Protein AF-A0AAV6D428-F1 (afdb_monomer)

Secondary structure (DSSP, 8-state):
--EEEE-SSEEEEE-TT--EEEEE--TTSTT-SSS---EEEEEEEESS-EEEEEE-SSEEEEEETTS-EEEEE--TTSTT-SS--S--SS-EEEESPPPPEEEEEEEETTEEEEEEE-SS-EEEEEEEES-TTS-GGGSEEEEEEEE-SGGG-EEEEEETT---TTS--EEEEEE--

Mean predicted aligned error: 4.82 Å

Nearest PDB structures (foldseek):
  6xzn-assembly1_A  TM=7.889E-01  e=5.699E-08  Arabidopsis thaliana
  8gqe-assembly1_B  TM=7.130E-01  e=1.488E-08  Arabidopsis thaliana
  6xzn-assembly2_B  TM=7.886E-01  e=1.145E-07  Arabidopsis thaliana
  6xzm-assembly2_B  TM=7.101E-01  e=2.054E-08  Arabidopsis thaliana
  4dnv-assembly3_A  TM=7.317E-01  e=2.068E-07  Arabidopsis thaliana

Structure (mmCIF, N/CA/C/O backbone):
data_AF-A0AAV6D428-F1
#
_entry.id   AF-A0AAV6D428-F1
#
loop_
_atom_site.group_PDB
_atom_site.id
_atom_site.type_symbol
_atom_site.label_atom_id
_atom_site.label_alt_id
_atom_site.label_comp_id
_atom_site.label_asym_id
_atom_site.label_entity_id
_atom_site.label_seq_id
_atom_site.pdbx_PDB_ins_code
_atom_site.Cartn_x
_atom_site.Cartn_y
_atom_site.Cartn_z
_atom_site.occupancy
_atom_site.B_iso_or_equiv
_atom_site.auth_seq_id
_atom_site.auth_comp_id
_atom_site.auth_asym_id
_atom_site.auth_atom_id
_atom_site.pdbx_PDB_model_num
ATOM 1 N N . MET A 1 1 ? 4.435 -17.078 -15.270 1.00 74.81 1 MET A N 1
ATOM 2 C CA . MET A 1 1 ? 3.978 -16.008 -16.188 1.00 74.81 1 MET A CA 1
ATOM 3 C C . MET A 1 1 ? 5.160 -15.125 -16.547 1.00 74.81 1 MET A C 1
ATOM 5 O O . MET A 1 1 ? 6.023 -14.967 -15.701 1.00 74.81 1 MET A O 1
ATOM 9 N N . VAL A 1 2 ? 5.238 -14.594 -17.765 1.00 93.31 2 VAL A N 1
ATOM 10 C CA . VAL A 1 2 ? 6.276 -13.630 -18.169 1.00 93.31 2 VAL A CA 1
ATOM 11 C C . VAL A 1 2 ? 5.571 -12.464 -18.848 1.00 93.31 2 VAL A C 1
ATOM 13 O O . VAL A 1 2 ? 4.723 -12.699 -19.704 1.00 93.31 2 VAL A O 1
ATOM 16 N 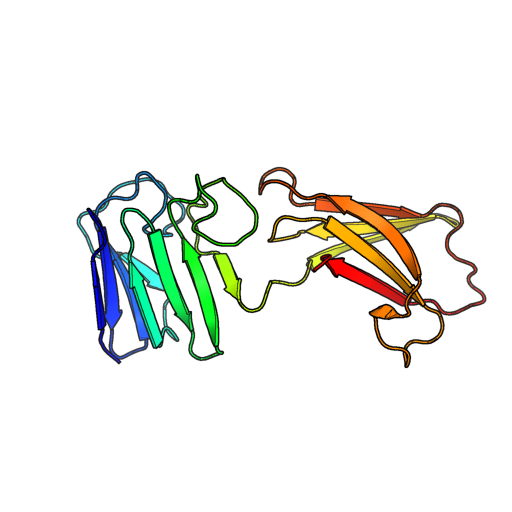N . ALA A 1 3 ? 5.881 -11.238 -18.439 1.00 97.50 3 ALA A N 1
ATOM 17 C CA . ALA A 1 3 ? 5.312 -10.019 -19.007 1.00 97.50 3 ALA A CA 1
ATOM 18 C C . ALA A 1 3 ? 6.293 -8.855 -18.842 1.00 97.50 3 ALA A C 1
ATOM 20 O O . ALA A 1 3 ? 7.152 -8.887 -17.958 1.00 97.50 3 ALA A O 1
ATOM 21 N N . ILE A 1 4 ? 6.146 -7.841 -19.690 1.00 98.19 4 ILE A N 1
ATOM 22 C CA . ILE A 1 4 ? 6.933 -6.607 -19.689 1.00 98.19 4 ILE A CA 1
ATOM 23 C C . ILE A 1 4 ? 5.953 -5.440 -19.840 1.00 98.19 4 ILE A C 1
ATOM 25 O O . ILE A 1 4 ? 4.996 -5.544 -20.606 1.00 98.19 4 ILE A O 1
ATOM 29 N N . ALA A 1 5 ? 6.206 -4.341 -19.140 1.00 98.44 5 ALA A N 1
ATOM 30 C CA . ALA A 1 5 ? 5.601 -3.044 -19.396 1.00 98.44 5 ALA A CA 1
ATOM 31 C C . ALA A 1 5 ? 6.694 -1.963 -19.395 1.00 98.44 5 ALA A C 1
ATOM 33 O O . ALA A 1 5 ? 7.722 -2.096 -18.728 1.00 98.44 5 ALA A O 1
ATOM 34 N N . ALA A 1 6 ? 6.480 -0.906 -20.171 1.00 97.75 6 ALA A N 1
ATOM 35 C CA . ALA A 1 6 ? 7.402 0.215 -20.286 1.00 97.75 6 ALA A CA 1
ATOM 36 C C . ALA A 1 6 ? 6.661 1.510 -19.960 1.00 97.75 6 ALA A C 1
ATOM 38 O O . ALA A 1 6 ? 5.587 1.757 -20.508 1.00 97.75 6 ALA A O 1
ATOM 39 N N . GLY A 1 7 ? 7.238 2.306 -19.062 1.00 97.50 7 GLY A N 1
ATOM 40 C CA . GLY A 1 7 ? 6.843 3.694 -18.863 1.00 97.50 7 GLY A CA 1
ATOM 41 C C . GLY A 1 7 ? 7.623 4.623 -19.788 1.00 97.50 7 GLY A C 1
ATOM 42 O O . GLY A 1 7 ? 8.237 4.178 -20.758 1.00 97.50 7 GLY A O 1
ATOM 43 N N . TYR A 1 8 ? 7.656 5.920 -19.479 1.00 97.94 8 TYR A N 1
ATOM 44 C CA . TYR A 1 8 ? 8.344 6.889 -20.342 1.00 97.94 8 TYR A CA 1
ATOM 45 C C . TYR A 1 8 ? 9.866 6.708 -20.355 1.00 97.94 8 TYR A C 1
ATOM 47 O O . TYR A 1 8 ? 10.497 6.771 -21.410 1.00 97.94 8 TYR A O 1
ATOM 55 N N . ARG A 1 9 ? 10.464 6.463 -19.182 1.00 98.19 9 ARG A N 1
ATOM 56 C CA . ARG A 1 9 ? 11.918 6.263 -19.014 1.00 98.19 9 ARG A CA 1
ATOM 57 C C . ARG A 1 9 ? 12.291 5.109 -18.081 1.00 98.19 9 ARG A C 1
ATOM 59 O O . ARG A 1 9 ? 13.447 4.990 -17.685 1.00 98.19 9 ARG A O 1
ATOM 66 N N . HIS A 1 10 ? 11.334 4.254 -17.734 1.00 98.62 10 HIS A N 1
ATOM 67 C CA . HIS A 1 10 ? 11.562 3.075 -16.901 1.00 98.62 10 HIS A CA 1
ATOM 68 C C . HIS A 1 10 ? 10.894 1.843 -17.515 1.00 98.62 10 HIS A C 1
ATOM 70 O O . HIS A 1 10 ? 10.025 1.941 -18.382 1.00 98.62 10 HIS A O 1
ATOM 76 N N . SER A 1 11 ? 11.329 0.664 -17.099 1.00 98.56 11 SER A N 1
ATOM 77 C CA . SER A 1 11 ? 10.775 -0.615 -17.535 1.00 98.56 11 SER A CA 1
ATOM 78 C C . SER A 1 11 ? 10.537 -1.508 -16.335 1.00 98.56 11 SER A C 1
ATOM 80 O O . SER A 1 11 ? 11.335 -1.524 -15.400 1.00 98.56 11 SER A O 1
ATOM 82 N N . ILE A 1 12 ? 9.461 -2.284 -16.398 1.00 98.62 12 ILE A N 1
ATOM 83 C CA . ILE A 1 12 ? 9.062 -3.245 -15.378 1.00 98.62 12 ILE A CA 1
ATOM 84 C C . ILE A 1 12 ? 8.758 -4.583 -16.046 1.00 98.62 12 ILE A C 1
ATOM 86 O O . ILE A 1 12 ? 8.177 -4.642 -17.129 1.00 98.62 12 ILE A O 1
ATOM 90 N N . PHE A 1 13 ? 9.178 -5.685 -15.436 1.00 98.69 13 PHE A N 1
ATOM 91 C CA . PHE A 1 13 ? 8.937 -7.016 -15.979 1.00 98.69 13 PHE A CA 1
ATOM 92 C C . PHE A 1 13 ? 8.797 -8.070 -14.888 1.00 98.69 13 PHE A C 1
ATOM 94 O O . PHE A 1 13 ? 9.339 -7.947 -13.789 1.00 98.69 13 PHE A O 1
ATOM 101 N N . ILE A 1 14 ? 8.079 -9.143 -15.217 1.00 98.44 14 ILE A N 1
ATOM 102 C CA . ILE A 1 14 ? 7.925 -10.316 -14.354 1.00 98.44 14 ILE A CA 1
ATOM 103 C C . ILE A 1 14 ? 8.586 -11.540 -14.976 1.00 98.44 14 ILE A C 1
ATOM 105 O O . ILE A 1 14 ? 8.473 -11.792 -16.178 1.00 98.44 14 ILE A O 1
ATOM 109 N N . LYS A 1 15 ? 9.268 -12.323 -14.139 1.00 98.12 15 LYS A N 1
ATOM 110 C CA . LYS A 1 15 ? 9.835 -13.629 -14.517 1.00 98.12 15 LYS A CA 1
ATOM 111 C C . LYS A 1 15 ? 8.836 -14.754 -14.237 1.00 98.12 15 LYS A C 1
ATOM 113 O O . LYS A 1 15 ? 7.877 -14.579 -13.491 1.00 98.12 15 LYS A O 1
ATOM 118 N N . SER A 1 16 ? 9.099 -15.941 -14.791 1.00 97.06 16 SER A N 1
ATOM 119 C CA . SER A 1 16 ? 8.219 -17.119 -14.701 1.00 97.06 16 SER A CA 1
ATOM 120 C C . SER A 1 16 ? 7.822 -17.511 -13.272 1.00 97.06 16 SER A C 1
ATOM 122 O O . SER A 1 16 ? 6.695 -17.968 -13.082 1.00 97.06 16 SER A O 1
ATOM 124 N N . ASN A 1 17 ? 8.702 -17.276 -12.294 1.00 96.69 17 ASN A N 1
ATOM 125 C CA . ASN A 1 17 ? 8.499 -17.495 -10.855 1.00 96.69 17 ASN A CA 1
ATOM 126 C C . ASN A 1 17 ? 7.658 -16.403 -10.150 1.00 96.69 17 ASN A C 1
ATOM 128 O O . ASN A 1 17 ? 7.493 -16.447 -8.932 1.00 96.69 17 ASN A O 1
ATOM 132 N N . GLY A 1 18 ? 7.155 -15.409 -10.886 1.00 98.00 18 GLY A N 1
ATOM 133 C CA . GLY A 1 18 ? 6.359 -14.302 -10.354 1.00 98.00 18 GLY A CA 1
ATOM 134 C C . GLY A 1 18 ? 7.173 -13.199 -9.673 1.00 98.00 18 GLY A C 1
ATOM 135 O O . GLY A 1 18 ? 6.584 -12.377 -8.977 1.00 98.00 18 GLY A O 1
ATOM 136 N N . SER A 1 19 ? 8.504 -13.176 -9.811 1.00 98.62 19 SER A N 1
ATOM 137 C CA . SER A 1 19 ? 9.320 -12.065 -9.302 1.00 98.62 19 SER A CA 1
ATOM 138 C C . SER A 1 19 ? 9.178 -10.821 -10.179 1.00 98.62 19 SER A C 1
ATOM 140 O O . SER A 1 19 ? 9.226 -10.961 -11.404 1.00 98.62 19 SER A O 1
ATOM 142 N N . LEU A 1 20 ? 9.092 -9.642 -9.558 1.00 98.75 20 LEU A N 1
ATOM 143 C CA . LEU A 1 20 ? 9.007 -8.329 -10.204 1.00 98.75 20 LEU A CA 1
ATOM 144 C C . LEU A 1 20 ? 10.374 -7.657 -10.255 1.00 98.75 20 LEU A C 1
ATOM 146 O O . LEU A 1 20 ? 11.069 -7.601 -9.238 1.00 98.75 20 LEU A O 1
ATOM 150 N N . TRP A 1 21 ? 10.720 -7.131 -11.423 1.00 98.75 21 TRP A N 1
ATOM 151 C CA . TRP A 1 21 ? 11.982 -6.455 -11.674 1.00 98.75 21 TRP A CA 1
ATOM 152 C C . TRP A 1 21 ? 11.756 -5.134 -12.392 1.00 98.75 21 TRP A C 1
ATOM 154 O O . TRP A 1 21 ? 10.863 -5.037 -13.234 1.00 98.75 21 TRP A O 1
ATOM 164 N N . VAL A 1 22 ? 12.593 -4.148 -12.091 1.00 98.69 22 VAL A N 1
ATOM 165 C CA . VAL A 1 22 ? 12.501 -2.784 -12.622 1.00 98.69 22 VAL A CA 1
ATOM 166 C C . VAL A 1 22 ? 13.875 -2.276 -13.056 1.00 98.69 22 VAL A C 1
ATOM 168 O O . VAL A 1 22 ? 14.896 -2.792 -12.605 1.00 98.69 22 VAL A O 1
ATOM 171 N N . MET A 1 23 ? 13.916 -1.289 -13.948 1.00 98.75 23 MET A N 1
ATOM 172 C CA . MET A 1 23 ? 15.122 -0.515 -14.268 1.00 98.75 23 MET A CA 1
ATOM 173 C C . MET A 1 23 ? 14.754 0.819 -14.930 1.00 98.75 23 MET A C 1
ATOM 175 O O . MET A 1 23 ? 13.661 0.956 -15.482 1.00 98.75 23 MET A O 1
ATOM 179 N N . GLY A 1 24 ? 15.697 1.757 -14.969 1.00 98.69 24 GLY A N 1
ATOM 180 C CA . GLY A 1 24 ? 15.594 3.033 -15.673 1.00 98.69 24 GLY A CA 1
ATOM 181 C C . GLY A 1 24 ? 15.533 4.232 -14.729 1.00 98.69 24 GLY A C 1
ATOM 182 O O . GLY A 1 24 ? 16.227 4.272 -13.713 1.00 98.69 24 GLY A O 1
ATOM 183 N N . ASP A 1 25 ? 14.739 5.227 -15.115 1.00 98.62 25 ASP A N 1
ATOM 184 C CA . ASP A 1 25 ? 14.485 6.440 -14.338 1.00 98.62 25 ASP A CA 1
ATOM 185 C C . ASP A 1 25 ? 13.710 6.148 -13.043 1.00 98.62 25 ASP A C 1
ATOM 187 O O . ASP A 1 25 ? 12.803 5.315 -13.049 1.00 98.62 25 ASP A O 1
ATOM 191 N N . ASN A 1 26 ? 14.045 6.857 -11.965 1.00 98.25 26 ASN A N 1
ATOM 192 C CA . ASN A 1 26 ? 13.481 6.723 -10.622 1.00 98.25 26 ASN A CA 1
ATOM 193 C C . ASN A 1 26 ? 13.257 8.082 -9.930 1.00 98.25 26 ASN A C 1
ATOM 195 O O . ASN A 1 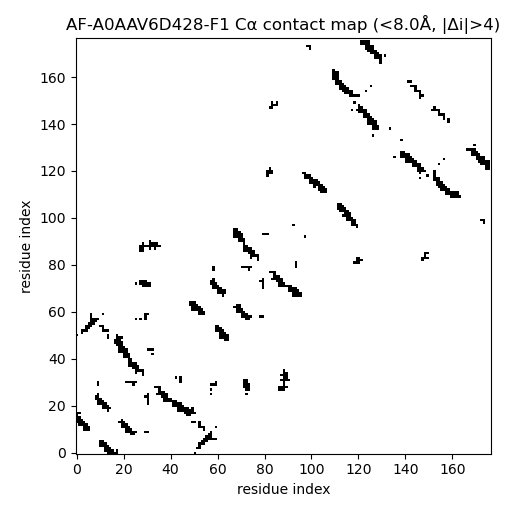26 ? 13.093 8.136 -8.713 1.00 98.25 26 ASN A O 1
ATOM 199 N N . GLU A 1 27 ? 13.245 9.198 -10.670 1.00 97.88 27 GLU A N 1
ATOM 200 C CA . GLU A 1 27 ? 13.120 10.546 -10.085 1.00 97.88 27 GLU A CA 1
ATOM 201 C C . GLU A 1 27 ? 11.816 10.752 -9.290 1.00 97.88 27 GLU A C 1
ATOM 203 O O . GLU A 1 27 ? 11.696 11.695 -8.506 1.00 97.88 27 GLU A O 1
ATOM 208 N N . ARG A 1 28 ? 10.820 9.882 -9.494 1.00 97.50 28 ARG A N 1
ATOM 209 C CA . ARG A 1 28 ? 9.531 9.884 -8.795 1.00 97.50 28 ARG A CA 1
ATOM 210 C C . ARG A 1 28 ? 9.304 8.637 -7.942 1.00 97.50 28 ARG A C 1
ATOM 212 O O . ARG A 1 28 ? 8.199 8.481 -7.445 1.00 97.50 28 ARG A O 1
ATOM 219 N N . GLY A 1 29 ? 10.299 7.763 -7.774 1.00 97.75 29 GLY A N 1
ATOM 220 C CA . GLY A 1 29 ? 10.159 6.512 -7.019 1.00 97.75 29 GLY A CA 1
ATOM 221 C C . GLY A 1 29 ? 9.500 5.375 -7.811 1.00 97.75 29 GLY A C 1
ATOM 222 O O . GLY A 1 29 ? 9.054 4.391 -7.227 1.00 97.75 29 GLY A O 1
ATOM 223 N N . GLN A 1 30 ? 9.396 5.490 -9.141 1.00 98.19 30 GLN A N 1
ATOM 224 C CA . GLN A 1 30 ? 8.695 4.519 -9.996 1.00 98.19 30 GLN A CA 1
ATOM 225 C C . GLN A 1 30 ? 9.341 3.125 -10.048 1.00 98.19 30 GLN A C 1
ATOM 227 O O . GLN A 1 30 ? 8.739 2.201 -10.604 1.00 98.19 30 GLN A O 1
ATOM 232 N N . LEU A 1 31 ? 10.547 2.972 -9.491 1.00 98.44 31 LEU A N 1
ATOM 233 C CA . LEU A 1 31 ? 11.197 1.680 -9.297 1.00 98.44 31 LEU A CA 1
ATOM 234 C C . LEU A 1 31 ? 10.790 1.012 -7.975 1.00 98.44 31 LEU A C 1
ATOM 236 O O . LEU A 1 31 ? 10.843 -0.209 -7.889 1.00 98.44 31 LEU A O 1
ATOM 240 N N . GLY A 1 32 ? 10.353 1.761 -6.958 1.00 97.88 32 GLY A N 1
ATOM 241 C CA . GLY A 1 32 ? 9.916 1.175 -5.685 1.00 97.88 32 GLY A CA 1
ATOM 242 C C . GLY A 1 32 ? 11.034 0.510 -4.875 1.00 97.88 32 GLY A C 1
ATOM 243 O O . GLY A 1 32 ? 10.773 -0.416 -4.109 1.00 97.88 32 GLY A O 1
ATOM 244 N N . ASP A 1 33 ? 12.284 0.922 -5.069 1.00 97.94 33 ASP A N 1
ATOM 245 C CA . ASP A 1 33 ? 13.477 0.374 -4.410 1.00 97.94 33 ASP A CA 1
ATOM 246 C C . ASP A 1 33 ? 13.790 1.060 -3.063 1.00 97.94 33 ASP A C 1
ATOM 248 O O . ASP A 1 33 ? 14.806 0.779 -2.427 1.00 97.94 33 ASP A O 1
ATOM 252 N N . GLY A 1 34 ? 12.923 1.972 -2.618 1.00 97.62 34 GLY A N 1
ATOM 253 C CA . GLY A 1 34 ? 13.137 2.816 -1.446 1.00 97.62 34 GLY A CA 1
ATOM 254 C C . GLY A 1 34 ? 14.017 4.033 -1.723 1.00 97.62 34 GLY A C 1
ATOM 255 O O . GLY A 1 34 ? 14.275 4.808 -0.800 1.00 97.62 34 GLY A O 1
ATOM 256 N N . THR A 1 35 ? 14.454 4.243 -2.967 1.00 97.56 35 THR A N 1
ATOM 257 C CA . THR A 1 35 ? 15.300 5.371 -3.364 1.00 97.56 35 THR A CA 1
ATOM 258 C C . THR A 1 35 ? 14.642 6.227 -4.452 1.00 97.56 35 THR A C 1
ATOM 260 O O . THR A 1 35 ? 13.522 5.967 -4.885 1.00 97.56 35 THR A O 1
ATOM 263 N N . PHE A 1 36 ? 15.338 7.289 -4.863 1.00 97.62 36 PHE A N 1
ATOM 264 C CA . PHE A 1 36 ? 15.010 8.094 -6.047 1.00 97.62 36 PHE A CA 1
ATOM 265 C C . PHE A 1 36 ? 16.157 8.064 -7.069 1.00 97.62 36 PHE A C 1
ATOM 267 O O . PHE A 1 36 ? 16.327 8.980 -7.872 1.00 97.62 36 PHE A O 1
ATOM 274 N N . ASN A 1 37 ? 17.013 7.040 -6.989 1.00 98.38 37 ASN A N 1
ATOM 275 C CA . ASN A 1 37 ? 18.192 6.915 -7.832 1.00 98.38 37 ASN A CA 1
ATOM 276 C C . ASN A 1 37 ? 17.871 6.100 -9.081 1.00 98.38 37 ASN A C 1
ATOM 278 O O . ASN A 1 37 ? 17.299 5.015 -9.002 1.00 98.38 37 ASN A O 1
ATOM 282 N N . ASN A 1 38 ? 18.292 6.610 -10.233 1.00 98.62 38 ASN A N 1
ATOM 283 C CA . ASN A 1 38 ? 18.182 5.896 -11.498 1.00 98.62 38 ASN A CA 1
ATOM 284 C C . ASN A 1 38 ? 19.117 4.682 -11.504 1.00 98.62 38 ASN A C 1
ATOM 286 O O . ASN A 1 38 ? 20.241 4.744 -11.001 1.00 98.62 38 ASN A O 1
ATOM 290 N N . THR A 1 39 ? 18.697 3.609 -12.167 1.00 98.44 39 THR A N 1
ATOM 291 C CA . THR A 1 39 ? 19.509 2.398 -12.327 1.00 98.44 39 THR A CA 1
ATOM 292 C C . THR A 1 39 ? 19.449 1.910 -13.766 1.00 98.44 39 THR A C 1
ATOM 294 O O . THR A 1 39 ? 18.398 1.886 -14.399 1.00 98.44 39 THR A O 1
ATOM 297 N N . ASN A 1 40 ? 20.589 1.508 -14.321 1.00 98.00 40 ASN A N 1
ATOM 298 C CA . ASN A 1 40 ? 20.655 0.873 -15.641 1.00 98.00 40 ASN A CA 1
ATOM 299 C C . ASN A 1 40 ? 20.760 -0.656 -15.545 1.00 98.00 40 ASN A C 1
ATOM 301 O O . ASN A 1 40 ? 21.016 -1.324 -16.548 1.00 98.00 40 ASN A O 1
ATOM 305 N N . LYS A 1 41 ? 20.585 -1.209 -14.341 1.00 98.19 41 LYS A N 1
ATOM 306 C CA . LYS A 1 41 ? 20.593 -2.645 -14.077 1.00 98.19 41 LYS A CA 1
ATOM 307 C C . LYS A 1 41 ? 19.215 -3.071 -13.577 1.00 98.19 41 LYS A C 1
ATOM 309 O O . LYS A 1 41 ? 18.623 -2.347 -12.789 1.00 98.19 41 LYS A O 1
ATOM 314 N N . PRO A 1 42 ? 18.710 -4.243 -13.992 1.00 98.50 42 PRO A N 1
ATOM 315 C CA . PRO A 1 42 ? 17.491 -4.783 -13.413 1.00 98.50 42 PRO A CA 1
ATOM 316 C C . PRO A 1 42 ? 17.635 -5.006 -11.906 1.00 98.50 42 PRO A C 1
ATOM 318 O O . PRO A 1 42 ? 18.519 -5.747 -11.472 1.00 98.50 42 PRO A O 1
ATOM 321 N N . GLU A 1 43 ? 16.714 -4.442 -11.137 1.00 98.56 43 GLU A N 1
ATOM 322 C CA . GLU A 1 43 ? 16.613 -4.612 -9.690 1.00 98.56 43 GLU A CA 1
ATOM 323 C C . GLU A 1 43 ? 15.346 -5.379 -9.339 1.00 98.56 43 GLU A C 1
ATOM 325 O O . GLU A 1 43 ? 14.294 -5.183 -9.946 1.00 98.56 43 GLU A O 1
ATOM 330 N N . GLN A 1 44 ? 15.456 -6.304 -8.389 1.00 98.56 44 GLN A N 1
ATOM 331 C CA . GLN A 1 44 ? 14.332 -7.115 -7.947 1.00 98.56 44 GLN A CA 1
ATOM 332 C C . GLN A 1 44 ? 13.601 -6.412 -6.809 1.00 98.56 44 GLN A C 1
ATOM 334 O O . GLN A 1 44 ? 14.163 -6.246 -5.732 1.00 98.56 44 GLN A O 1
ATOM 339 N N . ILE A 1 45 ? 12.329 -6.087 -7.026 1.00 98.50 45 ILE A N 1
ATOM 340 C CA . ILE A 1 45 ? 11.498 -5.383 -6.039 1.00 98.50 45 ILE A CA 1
ATOM 341 C C . ILE A 1 45 ? 10.644 -6.368 -5.250 1.00 98.50 45 ILE A C 1
ATOM 343 O O . ILE A 1 45 ? 10.528 -6.282 -4.032 1.00 98.50 45 ILE A O 1
ATOM 347 N N . ILE A 1 46 ? 10.077 -7.364 -5.937 1.00 98.19 46 ILE A N 1
ATOM 348 C CA . ILE A 1 46 ? 9.253 -8.404 -5.318 1.00 98.19 46 ILE A CA 1
ATOM 349 C C . ILE A 1 46 ? 9.813 -9.777 -5.683 1.00 98.19 46 ILE A C 1
ATOM 351 O O . ILE A 1 46 ? 10.099 -10.076 -6.846 1.00 98.19 46 ILE A O 1
ATOM 355 N N . SER A 1 47 ? 9.948 -10.646 -4.683 1.00 97.88 47 SER A N 1
ATOM 356 C CA . SER A 1 47 ? 10.568 -11.960 -4.855 1.00 97.88 47 SER A CA 1
ATOM 357 C C . SER A 1 47 ? 9.699 -12.970 -5.608 1.00 97.88 47 SER A C 1
ATOM 359 O O . SER A 1 47 ? 10.245 -13.831 -6.296 1.00 97.88 47 SER A O 1
ATOM 361 N N . ASN A 1 48 ? 8.369 -12.873 -5.505 1.00 97.12 48 ASN A N 1
ATOM 362 C CA . ASN A 1 48 ? 7.407 -13.784 -6.131 1.00 97.12 48 ASN A CA 1
ATOM 363 C C . ASN A 1 48 ? 5.965 -13.221 -6.116 1.00 97.12 48 ASN A C 1
ATOM 365 O O . ASN A 1 48 ? 5.704 -12.120 -5.635 1.00 97.12 48 ASN A O 1
ATOM 369 N N . SER A 1 49 ? 5.010 -14.030 -6.583 1.00 97.56 49 SER A N 1
ATOM 370 C CA . SER A 1 49 ? 3.560 -13.798 -6.465 1.00 97.56 49 SER A CA 1
ATOM 371 C C . SER A 1 49 ? 2.981 -12.648 -7.291 1.00 97.56 49 SER A C 1
ATOM 373 O O . SER A 1 49 ? 1.793 -12.376 -7.149 1.00 97.56 49 SER A O 1
ATOM 375 N N . VAL A 1 50 ? 3.747 -12.000 -8.172 1.00 98.56 50 VAL A N 1
ATOM 376 C CA . VAL A 1 50 ? 3.204 -11.001 -9.105 1.00 98.56 50 VAL A CA 1
ATOM 377 C C . VAL A 1 50 ? 2.626 -11.683 -10.345 1.00 98.56 50 VAL A C 1
ATOM 379 O O . VAL A 1 50 ? 3.258 -12.556 -10.942 1.00 98.56 50 VAL A O 1
ATOM 382 N N . VAL A 1 51 ? 1.406 -11.286 -10.715 1.00 98.19 51 VAL A N 1
ATOM 383 C CA . VAL A 1 51 ? 0.608 -11.898 -11.794 1.00 98.19 51 VAL A CA 1
ATOM 384 C C . VAL A 1 51 ? 0.152 -10.903 -12.862 1.00 98.19 51 VAL A C 1
ATOM 386 O O . VAL A 1 51 ? -0.399 -11.308 -13.875 1.00 98.19 51 VAL A O 1
ATOM 389 N N . ALA A 1 52 ? 0.356 -9.606 -12.662 1.00 98.31 52 ALA A N 1
ATOM 390 C CA . ALA A 1 52 ? 0.126 -8.593 -13.686 1.00 98.31 52 ALA A CA 1
ATOM 391 C C . ALA A 1 52 ? 0.923 -7.336 -13.351 1.00 98.31 52 ALA A C 1
ATOM 393 O O . ALA A 1 52 ? 1.220 -7.085 -12.182 1.00 98.31 52 ALA A O 1
ATOM 394 N N . ILE A 1 53 ? 1.262 -6.572 -14.385 1.00 98.69 53 ILE A N 1
ATOM 395 C CA . ILE A 1 53 ? 2.014 -5.320 -14.299 1.00 98.69 53 ILE A CA 1
ATOM 396 C C . ILE A 1 53 ? 1.444 -4.306 -15.288 1.00 98.69 53 ILE A C 1
ATOM 398 O O . ILE A 1 53 ? 0.933 -4.691 -16.341 1.00 98.69 53 ILE A O 1
ATOM 402 N N . ALA A 1 54 ? 1.574 -3.026 -14.964 1.00 98.38 54 ALA A N 1
ATOM 403 C CA . ALA A 1 54 ? 1.347 -1.911 -15.874 1.00 98.38 54 ALA A CA 1
ATOM 404 C C . ALA A 1 54 ? 2.314 -0.771 -15.533 1.00 98.38 54 ALA A C 1
ATOM 406 O O . ALA A 1 54 ? 2.785 -0.671 -14.401 1.00 98.38 54 ALA A O 1
ATOM 407 N N . ALA A 1 55 ? 2.605 0.081 -16.513 1.00 97.75 55 ALA A N 1
ATOM 408 C CA . ALA A 1 55 ? 3.443 1.259 -16.335 1.00 97.75 55 ALA A CA 1
ATOM 409 C C . ALA A 1 55 ? 2.800 2.467 -17.030 1.00 97.75 55 ALA A C 1
ATOM 411 O O . ALA A 1 55 ? 2.270 2.342 -18.135 1.00 97.75 55 ALA A O 1
ATOM 412 N N . GLY A 1 56 ? 2.829 3.616 -16.359 1.00 95.94 56 GLY A N 1
ATOM 413 C CA . GLY A 1 56 ? 2.505 4.933 -16.907 1.00 95.94 56 GLY A CA 1
ATOM 414 C C . GLY A 1 56 ? 3.772 5.759 -17.147 1.00 95.94 56 GLY A C 1
ATOM 415 O O . GLY A 1 56 ? 4.874 5.220 -17.172 1.00 95.94 56 GLY A O 1
ATOM 416 N N . ASP A 1 57 ? 3.638 7.081 -17.286 1.00 96.00 57 ASP A N 1
ATOM 417 C CA . ASP A 1 57 ? 4.768 7.998 -17.534 1.00 96.00 57 ASP A CA 1
ATOM 418 C C . ASP A 1 57 ? 5.896 7.827 -16.489 1.00 96.00 57 ASP A C 1
ATOM 420 O O . ASP A 1 57 ? 7.014 7.411 -16.809 1.00 96.00 57 ASP A O 1
ATOM 424 N N . SER A 1 58 ? 5.544 8.004 -15.212 1.00 97.31 58 SER A N 1
ATOM 425 C CA . SER A 1 58 ? 6.411 7.800 -14.040 1.00 97.31 58 SER A CA 1
ATOM 426 C C . SER A 1 58 ? 5.689 7.020 -12.930 1.00 97.31 58 SER A C 1
ATOM 428 O O . SER A 1 58 ? 5.893 7.289 -11.753 1.00 97.31 58 SER A O 1
ATOM 430 N N . LEU A 1 59 ? 4.804 6.093 -13.306 1.00 96.81 59 LEU A N 1
ATOM 431 C CA . LEU A 1 59 ? 3.990 5.261 -12.409 1.00 96.81 59 LEU A CA 1
ATOM 432 C C . LEU A 1 59 ? 4.224 3.783 -12.733 1.00 96.81 59 LEU A C 1
ATOM 434 O O . LEU A 1 59 ? 4.189 3.420 -13.908 1.00 96.81 59 LEU A O 1
ATOM 438 N N . SER A 1 60 ? 4.338 2.939 -11.711 1.00 98.12 60 SER A N 1
ATOM 439 C CA . SER A 1 60 ? 4.346 1.478 -11.834 1.00 98.12 60 SER A CA 1
ATOM 440 C C . SER A 1 60 ? 3.204 0.870 -11.020 1.00 98.12 60 SER A C 1
ATOM 442 O O . SER A 1 60 ? 2.989 1.238 -9.866 1.00 98.12 60 SER A O 1
ATOM 444 N N . LEU A 1 61 ? 2.497 -0.099 -11.603 1.00 98.25 61 LEU A N 1
ATOM 445 C CA . LEU A 1 61 ? 1.426 -0.859 -10.958 1.00 98.25 61 LEU A CA 1
ATOM 446 C C . LEU A 1 61 ? 1.700 -2.356 -11.067 1.00 98.25 61 LEU A C 1
ATOM 448 O O . LEU A 1 61 ? 2.185 -2.835 -12.096 1.00 98.25 61 LEU A O 1
ATOM 452 N N . PHE A 1 62 ? 1.318 -3.120 -10.045 1.00 98.56 62 PHE A N 1
ATOM 453 C CA . PHE A 1 62 ? 1.330 -4.577 -10.127 1.00 98.56 62 PHE A CA 1
ATOM 454 C C . PHE A 1 62 ? 0.238 -5.235 -9.286 1.00 98.56 62 PHE A C 1
ATOM 456 O O . PHE A 1 62 ? -0.113 -4.768 -8.204 1.00 98.56 62 PHE A O 1
ATOM 463 N N . CYS A 1 63 ? -0.265 -6.370 -9.770 1.00 98.38 63 CYS A N 1
ATOM 464 C CA . CYS A 1 63 ? -1.190 -7.217 -9.023 1.00 98.38 63 CYS A CA 1
ATOM 465 C C . CYS A 1 63 ? -0.466 -8.446 -8.486 1.00 98.38 63 CYS A C 1
ATOM 467 O O . CYS A 1 63 ? 0.289 -9.108 -9.210 1.00 98.38 63 CYS A O 1
ATOM 469 N N . LYS A 1 64 ? -0.756 -8.805 -7.237 1.00 98.38 64 LYS A N 1
ATOM 470 C CA . LYS A 1 64 ? -0.344 -10.077 -6.645 1.00 98.38 64 LYS A CA 1
ATOM 471 C C . LYS A 1 64 ? -1.401 -11.163 -6.842 1.00 98.38 64 LYS A C 1
ATOM 473 O O . LYS A 1 64 ? -2.581 -10.884 -7.031 1.00 98.38 64 LYS A O 1
ATOM 478 N N . SER A 1 65 ? -0.983 -12.423 -6.748 1.00 97.50 65 SER A N 1
ATOM 479 C CA . SER A 1 65 ? -1.842 -13.611 -6.875 1.00 97.50 65 SER A CA 1
ATOM 480 C C . SER A 1 65 ? -2.972 -13.684 -5.841 1.00 97.50 65 SER A C 1
ATOM 482 O O . SER A 1 65 ? -3.962 -14.368 -6.073 1.00 97.50 65 SER A O 1
ATOM 484 N N . ASN A 1 66 ? -2.854 -12.964 -4.722 1.00 96.81 66 ASN A N 1
ATOM 485 C CA . ASN A 1 66 ? -3.910 -12.817 -3.717 1.00 96.81 66 ASN A CA 1
ATOM 486 C C . ASN A 1 66 ? -4.967 -11.752 -4.081 1.00 96.81 66 ASN A C 1
ATOM 488 O O . ASN A 1 66 ? -5.819 -11.442 -3.253 1.00 96.81 66 ASN A O 1
ATOM 492 N N . GLY A 1 67 ? -4.889 -11.157 -5.275 1.00 96.81 67 GLY A N 1
ATOM 493 C CA . GLY A 1 67 ? -5.812 -10.125 -5.745 1.00 96.81 67 GLY A CA 1
ATOM 494 C C . GLY A 1 67 ? -5.488 -8.709 -5.269 1.00 96.81 67 GLY A C 1
ATOM 495 O O . GLY A 1 67 ? -6.234 -7.791 -5.599 1.00 96.81 67 GLY A O 1
ATOM 496 N N . SER A 1 68 ? -4.398 -8.506 -4.516 1.00 97.38 68 SER A N 1
ATOM 497 C CA . SER A 1 68 ? -3.997 -7.154 -4.115 1.00 97.38 68 SER A CA 1
ATOM 498 C C . SER A 1 68 ? -3.347 -6.382 -5.266 1.00 97.38 68 SER A C 1
ATOM 500 O O . SER A 1 68 ? -2.521 -6.936 -5.996 1.00 97.38 68 SER A O 1
ATOM 502 N N . LEU A 1 69 ? -3.712 -5.108 -5.408 1.00 97.81 69 LEU A N 1
ATOM 503 C CA . LEU A 1 69 ? -3.127 -4.141 -6.333 1.00 97.81 69 LEU A CA 1
ATOM 504 C C . LEU A 1 69 ? -2.183 -3.227 -5.562 1.00 97.81 69 LEU A C 1
ATOM 506 O O . LEU A 1 69 ? -2.520 -2.757 -4.475 1.00 97.81 69 LEU A O 1
ATOM 510 N N . TRP A 1 70 ? -1.019 -2.984 -6.145 1.00 97.94 70 TRP A N 1
ATOM 511 C CA . TRP A 1 70 ? 0.031 -2.165 -5.571 1.00 97.94 70 TRP A CA 1
ATOM 512 C C . TRP A 1 70 ? 0.507 -1.126 -6.577 1.00 97.94 70 TRP A C 1
ATOM 514 O O . TRP A 1 70 ? 0.512 -1.394 -7.783 1.00 97.94 70 TRP A O 1
ATOM 524 N N . ALA A 1 71 ? 0.930 0.027 -6.073 1.00 97.25 71 ALA A N 1
ATOM 525 C CA . ALA A 1 71 ? 1.394 1.156 -6.861 1.00 97.25 71 ALA A CA 1
ATOM 526 C C . ALA A 1 71 ? 2.690 1.743 -6.287 1.00 97.25 71 ALA A C 1
ATOM 528 O O . ALA A 1 71 ? 2.974 1.594 -5.102 1.00 97.25 71 ALA A O 1
ATOM 529 N N . MET A 1 72 ? 3.495 2.365 -7.144 1.00 97.50 72 MET A N 1
ATOM 530 C CA . MET A 1 72 ? 4.699 3.116 -6.771 1.00 97.50 72 MET A CA 1
ATOM 531 C C . MET A 1 72 ? 5.009 4.164 -7.840 1.00 97.50 72 MET A C 1
ATOM 533 O O . MET A 1 72 ? 4.684 3.973 -9.018 1.00 97.50 72 MET A O 1
ATOM 537 N N . GLY A 1 73 ? 5.694 5.235 -7.455 1.00 97.25 73 GLY A N 1
ATOM 538 C CA . GLY A 1 73 ? 6.099 6.294 -8.369 1.00 97.25 73 GLY A CA 1
ATOM 539 C C . GLY A 1 73 ? 5.341 7.595 -8.159 1.00 97.25 73 GLY A C 1
ATOM 540 O O . GLY A 1 73 ? 4.936 7.942 -7.052 1.00 97.25 73 GLY A O 1
ATOM 541 N N . ARG A 1 74 ? 5.171 8.337 -9.253 1.00 96.69 74 ARG 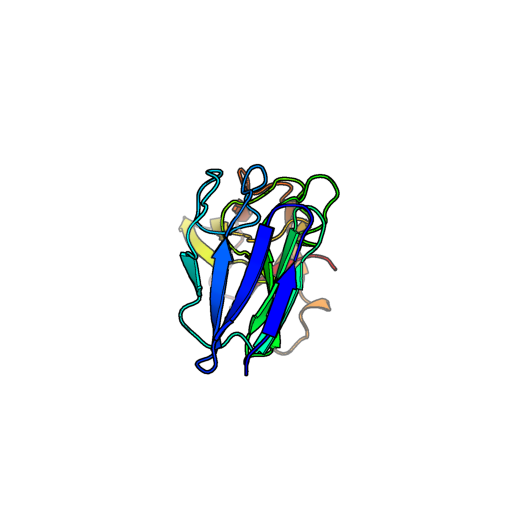A N 1
ATOM 542 C CA . ARG A 1 74 ? 4.540 9.655 -9.263 1.00 96.69 74 ARG A CA 1
ATOM 543 C C . ARG A 1 74 ? 3.124 9.586 -8.702 1.00 96.69 74 ARG A C 1
ATOM 545 O O . ARG A 1 74 ? 2.326 8.779 -9.163 1.00 96.69 74 ARG A O 1
ATOM 552 N N . ASN A 1 75 ? 2.835 10.510 -7.792 1.00 95.38 75 ASN A N 1
ATOM 553 C CA . ASN A 1 75 ? 1.520 10.674 -7.176 1.00 95.38 75 ASN A CA 1
ATOM 554 C C . ASN A 1 75 ? 1.054 12.140 -7.108 1.00 95.38 75 ASN A C 1
ATOM 556 O O . ASN A 1 75 ? 0.129 12.468 -6.380 1.00 95.38 75 ASN A O 1
ATOM 560 N N . SER A 1 76 ? 1.705 13.071 -7.813 1.00 94.31 76 SER A N 1
ATOM 561 C CA . SER A 1 76 ? 1.397 14.509 -7.687 1.00 94.31 76 SER A CA 1
ATOM 562 C C . SER A 1 76 ? -0.037 14.891 -8.088 1.00 94.31 76 SER A C 1
ATOM 564 O O . SER A 1 76 ? -0.461 16.011 -7.811 1.00 94.31 76 SER A O 1
ATOM 566 N N . PHE A 1 77 ? -0.759 13.991 -8.755 1.00 93.62 77 PHE A N 1
ATOM 567 C CA . PHE A 1 77 ? -2.160 14.120 -9.146 1.00 93.62 77 PHE A CA 1
ATOM 568 C C . PHE A 1 77 ? -3.036 12.985 -8.585 1.00 93.62 77 PHE A C 1
ATOM 570 O O . PHE A 1 77 ? -4.143 12.772 -9.082 1.00 93.62 77 PHE A O 1
ATOM 577 N N . GLY A 1 78 ? -2.556 12.256 -7.574 1.00 93.44 78 GLY A N 1
ATOM 5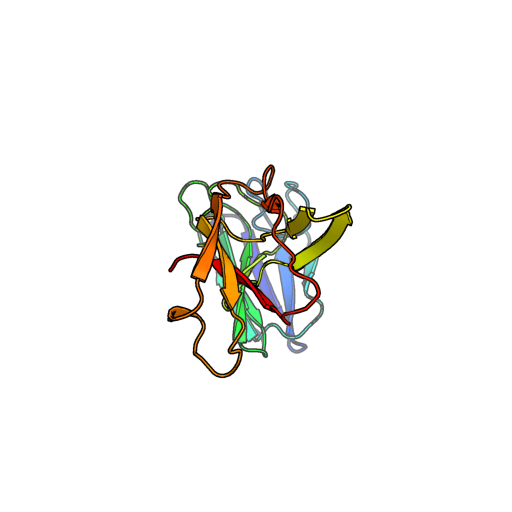78 C CA . GLY A 1 78 ? -3.260 11.120 -6.983 1.00 93.44 78 GLY A CA 1
ATOM 579 C C . GLY A 1 78 ? -3.216 9.856 -7.844 1.00 93.44 78 GLY A C 1
ATOM 580 O O . GLY A 1 78 ? -4.132 9.036 -7.771 1.00 93.44 78 GLY A O 1
ATOM 581 N N . GLU A 1 79 ? -2.199 9.695 -8.698 1.00 95.00 79 GLU A N 1
ATOM 582 C CA . GLU A 1 79 ? -2.085 8.553 -9.610 1.00 95.00 79 GLU A CA 1
ATOM 583 C C . GLU A 1 79 ? -1.989 7.192 -8.896 1.00 95.00 79 GLU A C 1
ATOM 585 O O . GLU A 1 79 ? -2.344 6.175 -9.496 1.00 95.00 79 GLU A O 1
ATOM 590 N N . LEU A 1 80 ? -1.550 7.155 -7.630 1.00 93.94 80 LEU A N 1
ATOM 591 C CA . LEU A 1 80 ? -1.544 5.931 -6.822 1.00 93.94 80 LEU A CA 1
ATOM 592 C C . LEU A 1 80 ? -2.947 5.563 -6.324 1.00 93.94 80 LEU A C 1
ATOM 594 O O . LEU A 1 80 ? -3.226 4.394 -6.087 1.00 93.94 80 LEU A O 1
ATOM 598 N N . GLY A 1 81 ? -3.861 6.527 -6.185 1.00 91.38 81 GLY A N 1
ATOM 599 C CA . GLY A 1 81 ? -5.197 6.269 -5.635 1.00 91.38 81 GLY A CA 1
ATOM 600 C C . GLY A 1 81 ? -5.196 5.932 -4.137 1.00 91.38 81 GLY A C 1
ATOM 601 O O . GLY A 1 81 ? -6.176 5.398 -3.620 1.00 91.38 81 GLY A O 1
ATOM 602 N N . ASP A 1 82 ? -4.119 6.277 -3.434 1.00 90.88 82 ASP A N 1
ATOM 603 C CA . ASP A 1 82 ? -3.933 6.157 -1.982 1.00 90.88 82 ASP A CA 1
ATOM 604 C C . ASP A 1 82 ? -4.568 7.305 -1.175 1.00 90.88 82 ASP A C 1
ATOM 606 O O . ASP A 1 82 ? -4.563 7.293 0.057 1.00 90.88 82 ASP A O 1
ATOM 610 N N . ARG A 1 83 ? -5.187 8.270 -1.874 1.00 90.75 83 ARG A N 1
ATOM 611 C CA . ARG A 1 83 ? -5.731 9.532 -1.337 1.00 90.75 83 ARG A CA 1
ATOM 612 C C . ARG A 1 83 ? -4.654 10.461 -0.762 1.00 90.75 83 ARG A C 1
ATOM 614 O 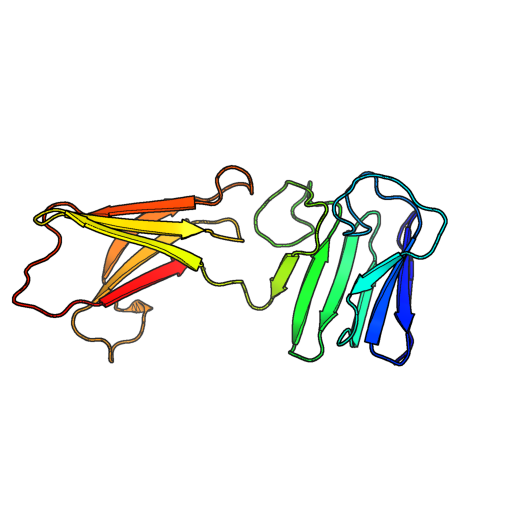O . ARG A 1 83 ? -4.985 11.382 -0.014 1.00 90.75 83 ARG A O 1
ATOM 621 N N . PHE A 1 84 ? -3.405 10.251 -1.153 1.00 91.25 84 PHE A N 1
ATOM 622 C CA . PHE A 1 84 ? -2.293 11.157 -0.932 1.00 91.25 84 PHE A CA 1
ATOM 623 C C . PHE A 1 84 ? -1.838 11.779 -2.257 1.00 91.25 84 PHE A C 1
ATOM 625 O O . PHE A 1 84 ? -2.360 11.449 -3.319 1.00 91.25 84 PHE A O 1
ATOM 632 N N . ASN A 1 85 ? -0.916 12.745 -2.181 1.00 92.31 85 ASN A N 1
ATOM 633 C CA . ASN A 1 85 ? -0.315 13.377 -3.365 1.00 92.31 85 ASN A CA 1
ATOM 634 C C . ASN A 1 85 ? 1.226 13.362 -3.344 1.00 92.31 85 ASN A C 1
ATOM 636 O O . ASN A 1 85 ? 1.881 13.920 -4.231 1.00 92.31 85 ASN A O 1
ATOM 640 N N . ASP A 1 86 ? 1.835 12.776 -2.314 1.00 90.69 86 ASP A N 1
ATOM 641 C CA . ASP A 1 86 ? 3.275 12.562 -2.243 1.00 90.69 86 ASP A CA 1
ATOM 642 C C . ASP A 1 86 ? 3.652 11.230 -2.896 1.00 90.69 86 ASP A C 1
ATOM 644 O O . ASP A 1 86 ? 2.845 10.313 -2.977 1.00 90.69 86 ASP A O 1
ATOM 648 N N . SER A 1 87 ? 4.860 11.169 -3.460 1.00 90.56 87 SER A N 1
ATOM 649 C CA . SER A 1 87 ? 5.332 10.047 -4.283 1.00 90.56 87 SER A CA 1
ATOM 650 C C . SER A 1 87 ? 6.220 9.117 -3.445 1.00 90.56 87 SER A C 1
ATOM 652 O O . SER A 1 87 ? 7.422 9.386 -3.344 1.00 90.56 87 SER A O 1
ATOM 654 N N . PRO A 1 88 ? 5.661 8.073 -2.802 1.00 90.00 88 PRO A N 1
ATOM 655 C CA . PRO A 1 88 ? 6.429 7.113 -2.022 1.00 90.00 88 PRO A CA 1
ATOM 656 C C . PRO A 1 88 ? 7.446 6.378 -2.901 1.00 90.00 88 PRO A C 1
ATOM 658 O O . PRO A 1 88 ? 7.164 5.978 -4.033 1.00 90.00 88 PRO A O 1
ATOM 661 N N . SER A 1 89 ? 8.646 6.171 -2.355 1.00 94.38 89 SER A N 1
ATOM 662 C CA . SER A 1 89 ? 9.718 5.412 -3.011 1.00 94.38 89 SER A CA 1
ATOM 663 C C . SER A 1 89 ? 9.604 3.901 -2.806 1.00 94.38 89 SER A C 1
ATOM 665 O O . SER A 1 89 ? 10.435 3.151 -3.313 1.00 94.38 89 SER A O 1
ATOM 667 N N . LEU A 1 90 ? 8.599 3.437 -2.058 1.00 95.81 90 LEU A N 1
ATOM 668 C CA . LEU A 1 90 ? 8.303 2.024 -1.841 1.00 95.81 90 LEU A CA 1
ATOM 669 C C . LEU A 1 90 ? 6.930 1.668 -2.425 1.00 95.81 90 LEU A C 1
ATOM 671 O O . LEU A 1 90 ? 6.068 2.536 -2.535 1.00 95.81 90 LEU A O 1
ATOM 675 N N . PRO A 1 91 ? 6.699 0.390 -2.770 1.00 96.88 91 PRO A N 1
ATOM 676 C CA . PRO A 1 91 ? 5.392 -0.074 -3.194 1.00 96.88 91 PRO A CA 1
ATOM 677 C C . PRO A 1 91 ? 4.347 0.046 -2.090 1.00 96.88 91 PRO A C 1
ATOM 679 O O . PRO A 1 91 ? 4.558 -0.443 -0.978 1.00 96.88 91 PRO A O 1
ATOM 682 N N . GLU A 1 92 ? 3.173 0.548 -2.447 1.00 94.44 92 GLU A N 1
ATOM 683 C CA . GLU A 1 92 ? 2.027 0.658 -1.551 1.00 94.44 92 GLU A CA 1
ATOM 684 C C . GLU A 1 92 ? 0.846 -0.153 -2.056 1.00 94.44 92 GLU A C 1
ATOM 686 O O . GLU A 1 92 ? 0.560 -0.197 -3.251 1.00 94.44 92 GLU A O 1
ATOM 691 N N . GLN A 1 93 ? 0.161 -0.833 -1.140 1.00 94.50 93 GLN A N 1
ATOM 692 C CA . GLN A 1 93 ? -1.012 -1.629 -1.468 1.00 94.50 93 GLN A CA 1
ATOM 693 C C . GLN A 1 93 ? -2.235 -0.728 -1.570 1.00 94.50 93 GLN A C 1
ATOM 695 O O . GLN A 1 93 ? -2.738 -0.304 -0.541 1.00 94.50 93 GLN A O 1
ATOM 700 N N . ILE A 1 94 ? -2.781 -0.544 -2.768 1.00 94.25 94 ILE A N 1
ATOM 701 C CA . ILE A 1 94 ? -3.926 0.341 -3.038 1.00 94.25 94 ILE A CA 1
ATOM 702 C C . ILE A 1 94 ? -5.265 -0.395 -3.145 1.00 94.25 94 ILE A C 1
ATOM 704 O O . ILE A 1 94 ? -6.330 0.216 -3.073 1.00 94.25 94 ILE A O 1
ATOM 708 N N . PHE A 1 95 ? -5.239 -1.726 -3.262 1.00 93.88 95 PHE A N 1
ATOM 709 C CA . PHE A 1 95 ? -6.436 -2.557 -3.148 1.00 93.88 95 PHE A CA 1
ATOM 710 C C . PHE A 1 95 ? -6.095 -3.971 -2.641 1.00 93.88 95 PHE A C 1
ATOM 712 O O . PHE A 1 95 ? -5.063 -4.508 -3.035 1.00 93.88 95 PHE A O 1
ATOM 719 N N . PRO A 1 96 ? -6.939 -4.614 -1.809 1.00 92.56 96 PRO A N 1
ATOM 720 C CA . PRO A 1 96 ? -7.951 -3.957 -0.981 1.00 92.56 96 PRO A CA 1
ATOM 721 C C . PRO A 1 96 ? -7.287 -2.913 -0.081 1.00 92.56 96 PRO A C 1
ATOM 723 O O . PRO A 1 96 ? -6.104 -3.053 0.228 1.00 92.56 96 PRO A O 1
ATOM 726 N N . LEU A 1 97 ? -8.044 -1.891 0.322 1.00 87.12 97 LEU A N 1
ATOM 727 C CA . LEU A 1 97 ? -7.534 -0.813 1.166 1.00 87.12 97 LEU A CA 1
ATOM 728 C C . LEU A 1 97 ? -6.975 -1.387 2.485 1.00 87.12 97 LEU A C 1
ATOM 730 O O . LEU A 1 97 ? -7.720 -2.049 3.226 1.00 87.12 97 LEU A O 1
ATOM 734 N N . PRO A 1 98 ? -5.682 -1.166 2.782 1.00 85.94 98 PRO A N 1
ATOM 735 C CA . PRO A 1 98 ? -5.074 -1.458 4.068 1.00 85.94 98 PRO A CA 1
ATOM 736 C C . PRO A 1 98 ? -5.895 -0.898 5.221 1.00 85.94 98 PRO A C 1
ATOM 738 O O . PRO A 1 98 ? -6.249 0.279 5.265 1.00 85.94 98 PRO A O 1
ATOM 741 N N . GLN A 1 99 ? -6.192 -1.773 6.174 1.00 84.69 99 GLN A N 1
ATOM 742 C CA . GLN A 1 99 ? -6.858 -1.381 7.406 1.00 84.69 99 GLN A CA 1
ATOM 743 C C . GLN A 1 99 ? -5.875 -0.611 8.300 1.00 84.69 99 GLN A C 1
ATOM 745 O O . GLN A 1 99 ? -4.694 -0.970 8.332 1.00 84.69 99 GLN A O 1
ATOM 750 N N . PRO A 1 100 ? -6.338 0.394 9.064 1.00 90.19 100 PRO A N 1
ATOM 751 C CA . PRO A 1 100 ? -5.517 1.035 10.082 1.00 90.19 100 PRO A CA 1
ATOM 752 C C . PRO A 1 100 ? -4.940 0.009 11.062 1.00 90.19 100 PRO A C 1
ATOM 754 O O . PRO A 1 100 ? -5.668 -0.829 11.603 1.00 90.19 100 PRO A O 1
ATOM 757 N N . LEU A 1 101 ? -3.634 0.077 11.311 1.00 91.38 101 LEU A N 1
ATOM 758 C CA . LEU A 1 101 ? -2.951 -0.826 12.231 1.00 91.38 101 LEU A CA 1
ATOM 759 C C . LEU A 1 101 ? -2.896 -0.191 13.617 1.00 91.38 101 LEU A C 1
ATOM 761 O O . LEU A 1 101 ? -2.192 0.796 13.813 1.00 91.38 101 LEU A O 1
ATOM 765 N N . LEU A 1 102 ? -3.611 -0.763 14.590 1.00 92.19 102 LEU A N 1
ATOM 766 C CA . LEU A 1 102 ? -3.530 -0.324 15.983 1.00 92.19 102 LEU A CA 1
ATOM 767 C C . LEU A 1 102 ? -2.103 -0.531 16.509 1.00 92.19 102 LEU A C 1
ATOM 769 O O . LEU A 1 102 ? -1.636 -1.662 16.625 1.00 92.19 102 LEU A O 1
ATOM 773 N N . THR A 1 103 ? -1.425 0.563 16.844 1.00 93.44 103 THR A N 1
ATOM 774 C CA . THR A 1 103 ? -0.057 0.549 17.374 1.00 93.44 103 THR A CA 1
ATOM 775 C C . THR A 1 103 ? -0.033 0.628 18.892 1.00 93.44 103 THR A C 1
ATOM 777 O O . THR A 1 103 ? 0.887 0.107 19.519 1.00 93.44 103 THR A O 1
ATOM 780 N N . ASN A 1 104 ? -1.037 1.264 19.501 1.00 92.38 104 ASN A N 1
ATOM 781 C CA . ASN A 1 104 ? -1.119 1.404 20.949 1.00 92.38 104 ASN A CA 1
ATOM 782 C C . ASN A 1 104 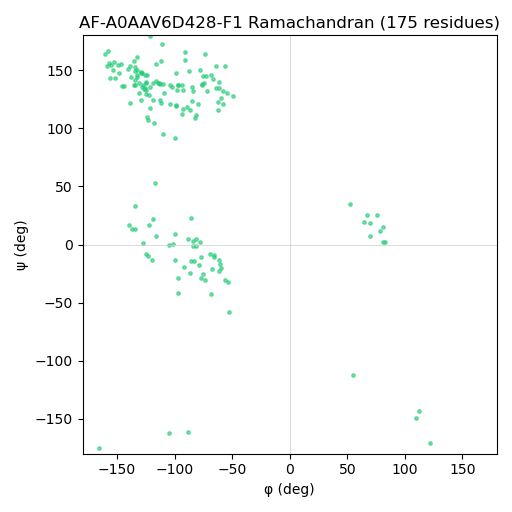? -2.564 1.616 21.424 1.00 92.38 104 ASN A C 1
ATOM 784 O O . ASN A 1 104 ? -3.332 2.348 20.797 1.00 92.38 104 ASN A O 1
ATOM 788 N N . SER A 1 105 ? -2.908 1.044 22.579 1.00 91.62 105 SER A N 1
ATOM 789 C CA . SER A 1 105 ? -4.139 1.352 23.309 1.00 91.62 105 SER A CA 1
ATOM 790 C C . SER A 1 105 ? -3.863 1.434 24.809 1.00 91.62 105 SER A C 1
ATOM 792 O O . SER A 1 105 ? -3.396 0.457 25.394 1.00 91.62 105 SER A O 1
ATOM 794 N N . ILE A 1 106 ? -4.166 2.573 25.436 1.00 91.50 106 ILE A N 1
ATOM 795 C CA . ILE A 1 106 ? -3.876 2.825 26.856 1.00 91.50 106 ILE A CA 1
ATOM 796 C C . ILE A 1 106 ? -5.170 3.158 27.595 1.00 91.50 106 ILE A C 1
ATOM 798 O O . ILE A 1 106 ? -5.888 4.075 27.203 1.00 91.50 106 ILE A O 1
ATOM 802 N N . LEU A 1 107 ? -5.427 2.465 28.705 1.00 89.81 107 LEU A N 1
ATOM 803 C CA . LEU A 1 107 ? -6.423 2.862 29.700 1.00 89.81 107 LEU A CA 1
ATOM 804 C C . LEU A 1 107 ? -5.713 3.577 30.854 1.00 89.81 107 LEU A C 1
ATOM 806 O O . LEU A 1 107 ? -4.885 2.981 31.541 1.00 89.81 107 LEU A O 1
ATOM 810 N N . PHE A 1 108 ? -6.053 4.841 31.093 1.00 87.69 108 PHE A N 1
ATOM 811 C CA . PHE A 1 108 ? -5.575 5.599 32.245 1.00 87.69 108 PHE A CA 1
ATOM 812 C C . PHE A 1 108 ? -6.759 6.136 33.043 1.00 87.69 108 PHE A C 1
ATOM 814 O O . PHE A 1 108 ? -7.463 7.048 32.605 1.00 87.69 108 PHE A O 1
ATOM 821 N N . LYS A 1 109 ? -6.976 5.568 34.236 1.00 86.81 109 LYS A N 1
ATOM 822 C CA . LYS A 1 109 ? -8.197 5.775 35.029 1.00 86.81 109 LYS A CA 1
ATOM 823 C C . LYS A 1 109 ? -9.432 5.428 34.183 1.00 86.81 109 LYS A C 1
ATOM 825 O O . LYS A 1 109 ? -9.615 4.271 33.830 1.00 86.81 109 LYS A O 1
ATOM 830 N N . THR A 1 110 ? -10.247 6.419 33.844 1.00 86.44 110 THR A N 1
ATOM 831 C CA . THR A 1 110 ? -11.464 6.295 33.033 1.00 86.44 110 THR A CA 1
ATOM 832 C C . THR A 1 110 ? -11.258 6.734 31.578 1.00 86.44 110 THR A C 1
ATOM 834 O O . THR A 1 110 ? -12.203 6.693 30.790 1.00 86.44 110 THR A O 1
ATOM 837 N N . ASN A 1 111 ? -10.044 7.156 31.205 1.00 89.62 111 ASN A N 1
ATOM 838 C CA . ASN A 1 111 ? -9.723 7.645 29.867 1.00 89.62 111 ASN A CA 1
ATOM 839 C C . ASN A 1 111 ? -9.096 6.542 29.019 1.00 89.62 111 ASN A C 1
ATOM 841 O O . ASN A 1 111 ? -8.209 5.829 29.488 1.00 89.62 111 ASN A O 1
ATOM 845 N N . LEU A 1 112 ? -9.514 6.450 27.760 1.00 92.25 112 LEU A N 1
ATOM 846 C CA . LEU A 1 112 ? -9.024 5.459 26.810 1.00 92.25 112 LEU A CA 1
ATOM 847 C C . LEU A 1 112 ? -8.367 6.157 25.622 1.00 92.25 112 LEU A C 1
ATOM 849 O O . LEU A 1 112 ? -8.987 6.996 24.970 1.00 92.25 112 LEU A O 1
ATOM 853 N N . GLN A 1 113 ? -7.113 5.813 25.352 1.00 93.62 113 GLN A N 1
ATOM 854 C CA . GLN A 1 113 ? -6.342 6.340 24.234 1.00 93.62 113 GLN A CA 1
ATOM 855 C C . GLN A 1 113 ? -6.108 5.259 23.190 1.00 93.62 113 GLN A C 1
ATOM 857 O O . GLN A 1 113 ? -5.759 4.134 23.543 1.00 93.62 113 GLN A O 1
ATOM 862 N N . PHE A 1 114 ? -6.243 5.617 21.916 1.00 94.25 114 PHE A N 1
ATOM 863 C CA . PHE A 1 114 ? -5.955 4.763 20.768 1.00 94.25 114 PHE A CA 1
ATOM 864 C C . PHE A 1 114 ? -4.977 5.464 19.839 1.00 94.25 114 PHE A C 1
ATOM 866 O O . PHE A 1 114 ? -5.169 6.635 19.519 1.00 94.25 114 PHE A O 1
ATOM 873 N N . ASN A 1 115 ? -3.968 4.728 19.378 1.00 94.81 115 ASN A N 1
ATOM 874 C CA . ASN A 1 115 ? -3.097 5.144 18.290 1.00 94.81 115 ASN A CA 1
ATOM 875 C C . ASN A 1 115 ? -3.078 4.056 17.221 1.00 94.81 115 ASN A C 1
ATOM 877 O O . ASN A 1 115 ? -2.918 2.877 17.544 1.00 94.81 115 ASN A O 1
ATOM 881 N N . ALA A 1 116 ? -3.225 4.446 15.962 1.00 94.50 116 ALA A N 1
ATOM 882 C CA . ALA A 1 116 ? -3.072 3.562 14.819 1.00 94.50 116 ALA A CA 1
ATOM 883 C C . ALA A 1 116 ? -2.321 4.267 13.689 1.00 94.50 116 ALA A C 1
ATOM 885 O O . ALA A 1 116 ? -2.370 5.491 13.585 1.00 94.50 116 ALA A O 1
ATOM 886 N N . THR A 1 117 ? -1.638 3.501 12.846 1.00 93.06 117 THR A N 1
ATOM 887 C CA . THR A 1 11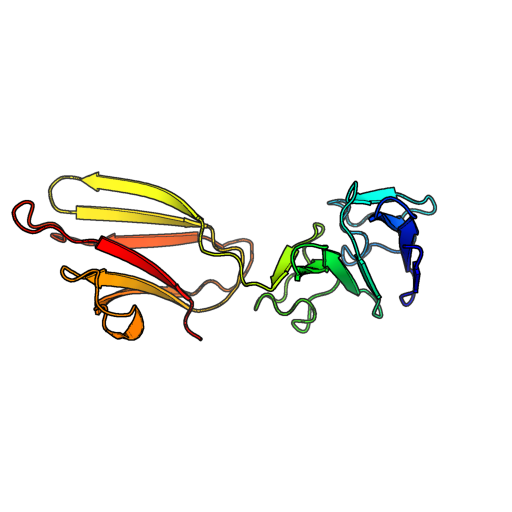7 ? -1.067 4.007 11.594 1.00 93.06 117 THR A CA 1
ATOM 888 C C . THR A 1 117 ? -2.011 3.706 10.437 1.00 93.06 117 THR A C 1
ATOM 890 O O . THR A 1 117 ? -2.574 2.612 10.343 1.00 93.06 117 THR A O 1
ATOM 893 N N . CYS A 1 118 ? -2.194 4.684 9.558 1.00 90.88 118 CYS A N 1
ATOM 894 C CA . CYS A 1 118 ? -3.037 4.591 8.374 1.00 90.88 118 CYS A CA 1
ATOM 895 C C . CYS A 1 118 ? -2.149 4.639 7.130 1.00 90.88 118 CYS A C 1
ATOM 897 O O . CYS A 1 118 ? -1.407 5.591 6.947 1.00 90.88 118 CYS A O 1
ATOM 899 N N . GLY A 1 119 ? -2.236 3.639 6.255 1.00 87.19 119 GLY A N 1
ATOM 900 C CA . GLY A 1 119 ? -1.512 3.663 4.977 1.00 87.19 119 GLY A CA 1
ATOM 901 C C . GLY A 1 119 ? -2.231 4.432 3.866 1.00 87.19 119 GLY A C 1
ATOM 902 O O . GLY A 1 119 ? -1.787 4.364 2.736 1.00 87.19 119 GLY A O 1
ATOM 903 N N . PHE A 1 120 ? -3.382 5.053 4.158 1.00 89.88 120 PHE A N 1
ATOM 904 C CA . PHE A 1 120 ? -4.285 5.676 3.182 1.00 89.88 120 PHE A CA 1
ATOM 905 C C . PHE A 1 120 ? -4.795 7.006 3.715 1.00 89.88 120 PHE A C 1
ATOM 907 O O . PHE A 1 120 ? -5.076 7.138 4.912 1.00 89.88 120 PHE A O 1
ATOM 914 N N . GLY A 1 121 ? -4.969 7.967 2.815 1.00 89.88 121 GLY A N 1
ATOM 915 C CA . GLY A 1 121 ? -5.541 9.263 3.134 1.00 89.88 121 GLY A CA 1
ATOM 916 C C . GLY A 1 121 ? -7.049 9.195 3.361 1.00 89.88 121 GLY A C 1
ATOM 917 O O . GLY A 1 121 ? -7.742 8.249 2.982 1.00 89.88 121 GLY A O 1
ATOM 918 N N . GLY A 1 122 ? -7.593 10.236 3.977 1.00 90.62 122 GLY A N 1
ATOM 919 C CA . GLY A 1 122 ? -9.026 10.413 4.191 1.00 90.62 122 GLY A CA 1
ATOM 920 C C . GLY A 1 122 ? -9.411 10.554 5.656 1.00 90.62 122 GLY A C 1
ATOM 921 O O . GLY A 1 122 ? -8.573 10.721 6.542 1.00 90.62 122 GLY A O 1
ATOM 922 N N . THR A 1 123 ? -10.717 10.524 5.901 1.00 91.75 123 THR A N 1
ATOM 923 C CA . THR A 1 123 ? -11.283 10.643 7.244 1.00 91.75 123 THR A CA 1
ATOM 924 C C . THR A 1 123 ? -11.506 9.260 7.844 1.00 91.75 123 THR A C 1
ATOM 926 O O . THR A 1 123 ? -11.979 8.342 7.179 1.00 91.75 123 THR A O 1
ATOM 929 N N . PHE A 1 124 ? -11.154 9.111 9.114 1.00 93.50 124 PHE A N 1
ATOM 930 C CA . PHE A 1 124 ? -11.260 7.879 9.882 1.00 93.50 124 PHE A CA 1
ATOM 931 C C . PHE A 1 124 ? -12.070 8.130 11.145 1.00 93.50 124 PHE A C 1
ATOM 933 O O . PHE A 1 124 ? -11.868 9.139 11.820 1.00 93.50 124 PHE A O 1
ATOM 940 N N . TYR A 1 125 ? -12.929 7.181 11.497 1.00 93.31 125 TYR A N 1
ATOM 941 C CA . TYR A 1 125 ? -13.776 7.223 12.680 1.00 93.31 125 TYR A CA 1
ATOM 942 C C . TYR A 1 125 ? -13.386 6.128 13.654 1.00 93.31 125 TYR A C 1
ATOM 944 O O . TYR A 1 125 ? -13.182 4.981 13.255 1.00 93.31 125 TYR A O 1
ATOM 952 N N . LEU A 1 126 ? -13.382 6.464 14.941 1.00 94.19 126 LEU A N 1
ATOM 953 C CA . LEU A 1 126 ? -13.480 5.463 15.994 1.00 94.19 126 LEU A CA 1
ATOM 954 C C . LEU A 1 126 ? -14.959 5.198 16.252 1.00 94.19 126 LEU A C 1
ATOM 956 O O . LEU A 1 126 ? -15.685 6.088 16.695 1.00 94.19 126 LEU A O 1
ATOM 960 N N . LEU A 1 127 ? -15.394 3.979 15.980 1.00 93.69 127 LEU A N 1
ATOM 961 C CA . LEU A 1 127 ? -16.743 3.501 16.236 1.00 93.69 127 LEU A CA 1
ATOM 962 C C . LEU A 1 127 ? -16.767 2.697 17.533 1.00 93.69 127 LEU A C 1
ATOM 964 O O . LEU A 1 127 ? -15.800 2.003 17.846 1.00 93.69 127 LEU A O 1
ATOM 968 N N . THR A 1 128 ? -17.879 2.732 18.263 1.00 92.50 128 THR A N 1
ATOM 969 C CA . THR A 1 128 ? -18.108 1.878 19.432 1.00 92.50 128 THR A CA 1
ATOM 970 C C . THR A 1 128 ? -19.496 1.248 19.426 1.00 92.50 128 THR A C 1
ATOM 972 O O . THR A 1 128 ? -20.458 1.827 18.922 1.00 92.50 128 THR A O 1
ATOM 975 N N . SER A 1 129 ? -19.602 0.049 19.998 1.00 92.38 129 SER A N 1
ATOM 976 C CA . SER A 1 129 ? -20.873 -0.645 20.214 1.00 92.38 129 SER A CA 1
ATOM 977 C C . SER A 1 129 ? -20.784 -1.602 21.405 1.00 92.38 129 SER A C 1
ATOM 979 O O . SER A 1 129 ? -19.723 -2.163 21.701 1.00 92.38 129 SER A O 1
ATOM 981 N N . THR A 1 130 ? -21.917 -1.810 22.076 1.00 91.25 130 THR A N 1
ATOM 982 C CA . THR A 1 130 ? -22.139 -2.907 23.035 1.00 91.25 130 THR A CA 1
ATOM 983 C C . THR A 1 130 ? -22.747 -4.141 22.360 1.00 91.25 130 THR A C 1
ATOM 985 O O . THR A 1 130 ? -22.636 -5.247 22.883 1.00 91.25 130 THR A O 1
ATOM 988 N N . ASN A 1 131 ? -23.352 -3.983 21.177 1.00 91.75 131 ASN A N 1
ATOM 989 C CA . ASN A 1 131 ? -23.935 -5.061 20.385 1.00 91.75 131 ASN A CA 1
ATOM 990 C C . ASN A 1 131 ? -23.095 -5.313 19.126 1.00 91.75 131 ASN A C 1
ATOM 992 O O . ASN A 1 131 ? -23.255 -4.661 18.095 1.00 91.75 131 ASN A O 1
ATOM 996 N N . ILE A 1 132 ? -22.195 -6.287 19.225 1.00 87.44 132 ILE A N 1
ATOM 997 C CA . ILE A 1 132 ? -21.216 -6.608 18.178 1.00 87.44 132 ILE A CA 1
ATOM 998 C C . ILE A 1 132 ? -21.816 -7.380 17.000 1.00 87.44 132 ILE A C 1
ATOM 1000 O O . ILE A 1 132 ? -21.135 -7.568 15.999 1.00 87.44 132 ILE A O 1
ATOM 1004 N N . ALA A 1 133 ? -23.056 -7.861 17.139 1.00 91.88 133 ALA A N 1
ATOM 1005 C CA . ALA A 1 133 ? -23.772 -8.542 16.068 1.00 91.88 133 ALA A CA 1
ATOM 1006 C C . ALA A 1 133 ? -24.353 -7.553 15.046 1.00 91.88 133 ALA A C 1
ATOM 1008 O O . ALA A 1 133 ? -24.681 -7.957 13.933 1.00 91.88 133 ALA A O 1
ATOM 1009 N N . GLN A 1 134 ? -24.477 -6.268 15.406 1.00 93.19 134 GLN A N 1
ATOM 1010 C CA . GLN A 1 134 ? -24.931 -5.240 14.474 1.00 93.19 134 GLN A CA 1
ATOM 1011 C C . GLN A 1 134 ? -23.828 -4.869 13.472 1.00 93.19 134 GLN A C 1
ATOM 1013 O O . GLN A 1 134 ? -22.649 -4.828 13.846 1.00 93.19 134 GLN A O 1
ATOM 1018 N N . PRO A 1 135 ? -24.191 -4.555 12.216 1.00 92.94 135 PRO A N 1
ATOM 1019 C CA . PRO A 1 135 ? -23.238 -4.132 11.194 1.00 92.94 135 PRO A CA 1
ATOM 1020 C C . PRO A 1 135 ? -22.564 -2.795 11.556 1.00 92.94 135 PRO A C 1
ATOM 1022 O O . PRO A 1 135 ? -23.139 -1.972 12.268 1.00 92.94 135 PRO A O 1
ATOM 1025 N N . LEU A 1 136 ? -21.347 -2.559 11.041 1.00 90.00 136 LEU A N 1
ATOM 1026 C CA . LEU A 1 136 ? -20.519 -1.386 11.385 1.00 90.00 136 LEU A CA 1
ATOM 1027 C C . LEU A 1 136 ? -21.214 -0.038 11.138 1.00 90.00 136 LEU A C 1
ATOM 1029 O O . LEU A 1 136 ? -20.976 0.911 11.876 1.00 90.00 136 LEU A O 1
ATOM 1033 N N . ASN A 1 137 ? -22.104 0.051 10.148 1.00 90.12 137 ASN A N 1
ATOM 1034 C CA . ASN A 1 137 ? -22.870 1.267 9.855 1.00 90.12 137 ASN A CA 1
ATOM 1035 C C . ASN A 1 137 ? -23.918 1.626 10.928 1.00 90.12 137 ASN A C 1
ATOM 1037 O O . ASN A 1 137 ? -24.508 2.699 10.855 1.00 90.12 137 ASN A O 1
ATOM 1041 N N . GLN A 1 138 ? -24.161 0.747 11.903 1.00 93.56 138 GLN A N 1
ATOM 1042 C CA . GLN A 1 138 ? -25.021 1.008 13.061 1.00 93.56 138 GLN A CA 1
ATOM 1043 C C . GLN A 1 138 ? -24.227 1.259 14.351 1.00 93.56 138 GLN A C 1
ATOM 1045 O O . GLN A 1 138 ? -24.823 1.470 15.406 1.00 93.56 138 GLN A O 1
ATOM 1050 N N . TRP A 1 139 ? -22.894 1.204 14.300 1.00 94.94 139 TRP A N 1
ATOM 1051 C CA . TRP A 1 139 ? -22.057 1.519 15.454 1.00 94.94 139 TRP A CA 1
ATOM 1052 C C . TRP A 1 139 ? -21.951 3.036 15.631 1.00 94.94 139 TRP A C 1
ATOM 1054 O O . TRP A 1 139 ? -21.999 3.797 14.665 1.00 94.94 139 TRP A O 1
ATOM 1064 N N . THR A 1 140 ? -21.777 3.487 16.872 1.00 93.62 140 THR A N 1
ATOM 1065 C CA . THR A 1 140 ? -21.752 4.918 17.194 1.00 93.62 140 THR A CA 1
ATOM 1066 C C . THR A 1 140 ? -20.351 5.495 16.976 1.00 93.62 140 THR A C 1
ATOM 1068 O O . THR A 1 140 ? -19.411 5.014 17.615 1.00 93.62 140 THR A O 1
ATOM 1071 N N . PRO A 1 141 ? -20.172 6.541 16.150 1.00 94.38 141 PRO A N 1
ATOM 1072 C CA . PRO A 1 141 ? -18.901 7.248 16.049 1.00 94.38 141 PRO A CA 1
ATOM 1073 C C . PRO A 1 141 ? -18.644 8.079 17.310 1.00 94.38 141 PRO A C 1
ATOM 1075 O O . PRO A 1 141 ? -19.511 8.818 17.771 1.00 94.38 141 PRO A O 1
ATOM 1078 N N . VAL A 1 142 ? -17.442 7.961 17.868 1.00 94.06 142 VAL A N 1
ATOM 1079 C CA . VAL A 1 142 ? -17.017 8.663 19.095 1.00 94.06 142 VAL A CA 1
ATOM 1080 C C . VAL A 1 142 ? -15.768 9.519 18.904 1.00 94.06 142 VAL A C 1
ATOM 1082 O O . VAL A 1 142 ? -15.417 10.291 19.791 1.00 94.06 142 VAL A O 1
ATOM 1085 N N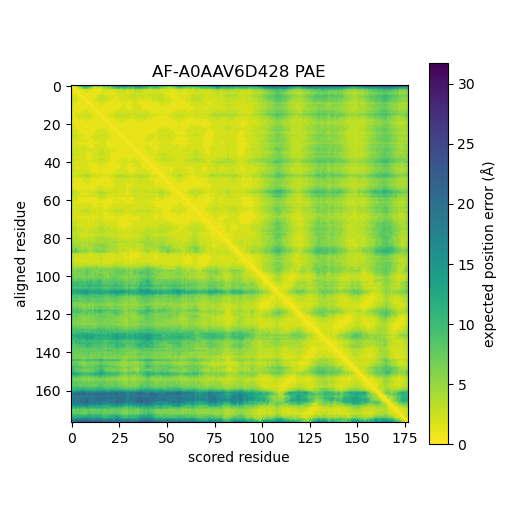 . TRP A 1 143 ? -15.092 9.394 17.762 1.00 95.25 143 TRP A N 1
ATOM 1086 C CA . TRP A 1 143 ? -13.922 10.196 17.414 1.00 95.25 143 TRP A CA 1
ATOM 1087 C C . TRP A 1 143 ? -13.721 10.246 15.899 1.00 95.25 143 TRP A C 1
ATOM 1089 O O . TRP A 1 143 ? -14.158 9.327 15.205 1.00 95.25 143 TRP A O 1
ATOM 1099 N N . THR A 1 144 ? -13.034 11.277 15.400 1.00 94.25 144 THR A N 1
ATOM 1100 C CA . THR A 1 144 ? -12.687 11.422 13.979 1.00 94.25 144 THR A CA 1
ATOM 1101 C C . THR A 1 144 ? -11.308 12.057 13.792 1.00 94.25 144 THR A C 1
ATOM 1103 O O . THR A 1 144 ? -11.010 13.061 14.435 1.00 94.25 144 THR A O 1
ATOM 1106 N N . ASN A 1 145 ? -10.503 11.516 12.871 1.00 92.94 145 ASN A N 1
ATOM 1107 C CA . ASN A 1 145 ? -9.244 12.113 12.402 1.00 92.94 145 ASN A CA 1
ATOM 1108 C C . ASN A 1 145 ? -9.244 12.184 10.875 1.00 92.94 145 ASN A C 1
ATOM 1110 O O . ASN A 1 145 ? -9.765 11.285 10.219 1.00 92.94 145 ASN A O 1
ATOM 1114 N N . SER A 1 146 ? -8.598 13.205 10.317 1.00 92.25 146 SER A N 1
ATOM 1115 C CA . SER A 1 146 ? -8.288 13.268 8.887 1.00 92.25 146 SER A CA 1
ATOM 1116 C C . SER A 1 146 ? -6.792 13.082 8.681 1.00 92.25 146 SER A C 1
ATOM 1118 O O . SER A 1 146 ? -5.995 13.749 9.337 1.00 92.25 146 SER A O 1
ATOM 1120 N N . ILE A 1 147 ? -6.436 12.179 7.773 1.00 91.94 147 ILE A N 1
ATOM 1121 C CA . ILE A 1 147 ? -5.065 11.854 7.387 1.00 91.94 147 ILE A CA 1
ATOM 1122 C C . ILE A 1 147 ? -4.869 12.334 5.950 1.00 91.94 147 ILE A C 1
ATOM 1124 O O . ILE A 1 147 ? -5.639 11.954 5.069 1.00 91.94 147 ILE A O 1
ATOM 1128 N N . THR A 1 148 ? -3.896 13.212 5.717 1.00 88.19 148 THR A N 1
ATOM 1129 C CA . THR A 1 148 ? -3.751 13.940 4.438 1.00 88.19 148 THR A CA 1
ATOM 1130 C C . THR A 1 148 ? -2.439 13.687 3.713 1.00 88.19 148 THR A C 1
ATOM 1132 O O . THR A 1 148 ? -2.327 14.044 2.545 1.00 88.19 148 THR A O 1
ATOM 1135 N N . ASP A 1 149 ? -1.461 13.091 4.387 1.00 86.56 149 ASP A N 1
ATOM 1136 C CA . ASP A 1 149 ? -0.152 12.757 3.833 1.00 86.56 149 ASP A CA 1
ATOM 1137 C C . ASP A 1 149 ? 0.505 11.636 4.653 1.00 86.56 149 ASP A C 1
ATOM 1139 O O . ASP A 1 149 ? 0.083 11.332 5.776 1.00 86.56 149 ASP A O 1
ATOM 1143 N N . HIS A 1 150 ? 1.563 11.044 4.099 1.00 86.06 150 HIS A N 1
ATOM 1144 C CA . HIS A 1 150 ? 2.329 9.987 4.755 1.00 86.06 150 HIS A CA 1
ATOM 1145 C C . HIS A 1 150 ? 3.117 10.446 5.994 1.00 86.06 150 HIS A C 1
ATOM 1147 O O . HIS A 1 150 ? 3.439 9.616 6.845 1.00 86.06 150 HIS A O 1
ATOM 1153 N N . ASN A 1 151 ? 3.416 11.744 6.140 1.00 84.81 151 ASN A N 1
ATOM 1154 C CA . ASN A 1 151 ? 4.186 12.263 7.278 1.00 84.81 151 ASN A CA 1
ATOM 1155 C C . ASN A 1 151 ? 3.337 12.372 8.551 1.00 84.81 151 ASN A C 1
ATOM 1157 O O . ASN A 1 151 ? 3.862 12.256 9.658 1.00 84.81 151 ASN A O 1
ATOM 1161 N N . ASN A 1 152 ? 2.029 12.582 8.404 1.00 83.31 152 ASN A N 1
ATOM 1162 C CA . ASN A 1 152 ? 1.065 12.624 9.496 1.00 83.31 152 ASN A CA 1
ATOM 1163 C C . ASN A 1 152 ? 0.031 11.499 9.370 1.00 83.31 152 ASN A C 1
ATOM 1165 O O . ASN A 1 152 ? -1.181 11.716 9.406 1.00 83.31 152 ASN A O 1
ATOM 1169 N N . ASN A 1 153 ? 0.523 10.270 9.237 1.00 89.38 153 ASN A N 1
ATOM 1170 C CA . ASN A 1 153 ? -0.293 9.089 8.987 1.00 89.38 153 ASN A CA 1
ATOM 1171 C C . ASN A 1 153 ? -0.873 8.428 10.255 1.00 89.38 153 ASN A C 1
ATOM 1173 O O . ASN A 1 153 ? -1.196 7.238 10.255 1.00 89.38 153 ASN A O 1
ATOM 1177 N N . ILE A 1 154 ? -0.997 9.183 11.353 1.00 93.25 154 ILE A N 1
ATOM 1178 C CA . ILE A 1 154 ? -1.384 8.661 12.668 1.00 93.25 154 ILE A CA 1
ATOM 1179 C C . ILE A 1 154 ? -2.840 9.006 12.990 1.00 93.25 154 ILE A C 1
ATOM 1181 O O . ILE A 1 154 ? -3.224 10.166 13.147 1.00 93.25 154 ILE A O 1
ATOM 1185 N N . PHE A 1 155 ? -3.645 7.973 13.215 1.00 94.62 155 PHE A N 1
ATOM 1186 C CA . PHE A 1 155 ? -4.909 8.096 13.926 1.00 94.62 155 PHE A CA 1
ATOM 1187 C C . PHE A 1 155 ? -4.638 8.133 15.432 1.00 94.62 155 PHE A C 1
ATOM 1189 O O . PHE A 1 155 ? -4.099 7.178 15.984 1.00 94.62 155 PHE A O 1
ATOM 1196 N N . ASN A 1 156 ? -5.043 9.204 16.109 1.00 95.12 156 ASN A N 1
ATOM 1197 C CA . ASN A 1 156 ? -4.952 9.355 17.560 1.00 95.12 156 ASN A CA 1
ATOM 1198 C C . ASN A 1 156 ? -6.309 9.787 18.114 1.00 95.12 156 ASN A C 1
ATOM 1200 O O . ASN A 1 156 ? -6.844 10.813 17.692 1.00 95.12 156 ASN A O 1
ATOM 1204 N N . ALA A 1 157 ? -6.831 9.019 19.071 1.00 95.19 157 ALA A N 1
ATOM 1205 C CA . ALA A 1 157 ? -8.055 9.332 19.792 1.00 95.19 157 ALA A CA 1
ATOM 1206 C C . ALA A 1 157 ? -7.832 9.258 21.301 1.00 95.19 157 ALA A C 1
ATOM 1208 O O . ALA A 1 157 ? -7.267 8.284 21.794 1.00 95.19 157 ALA A O 1
ATOM 1209 N N . THR A 1 158 ? -8.337 10.246 22.042 1.00 94.38 158 THR A N 1
ATOM 1210 C CA . THR A 1 158 ? -8.408 10.209 23.510 1.00 94.38 158 THR A CA 1
ATOM 1211 C C . THR A 1 158 ? -9.854 10.396 23.943 1.00 94.38 158 THR A C 1
ATOM 1213 O O . THR A 1 158 ? -10.400 11.493 23.873 1.00 94.38 158 THR A O 1
ATOM 1216 N N . LEU A 1 159 ? -10.478 9.318 24.411 1.00 92.75 159 LEU A N 1
ATOM 1217 C CA . LEU A 1 159 ? -11.832 9.348 24.943 1.00 92.75 159 LEU A CA 1
ATOM 1218 C C . LEU A 1 159 ? -11.782 9.550 26.462 1.00 92.75 159 LEU A C 1
ATOM 1220 O O . LEU A 1 159 ? -11.271 8.700 27.195 1.00 92.75 159 LEU A O 1
ATOM 1224 N N . THR A 1 160 ? -12.327 10.665 26.941 1.00 91.31 160 THR A N 1
ATOM 1225 C CA . THR A 1 160 ? -12.371 10.999 28.372 1.00 91.31 160 THR A CA 1
ATOM 1226 C C . THR A 1 160 ? -13.584 10.360 29.038 1.00 91.31 160 THR A C 1
ATOM 1228 O O . THR A 1 160 ? -14.683 10.431 28.494 1.00 91.31 160 THR A O 1
ATOM 1231 N N . ASN A 1 161 ? -13.412 9.766 30.223 1.00 85.38 161 ASN A N 1
ATOM 1232 C CA . ASN A 1 161 ? -14.490 9.080 30.956 1.00 85.38 161 ASN A CA 1
ATOM 1233 C C . ASN A 1 161 ? -15.247 8.034 30.114 1.00 85.38 161 ASN A C 1
ATOM 1235 O O . ASN A 1 161 ? -16.459 7.865 30.232 1.00 85.38 161 ASN A O 1
ATOM 1239 N N . ALA A 1 162 ? -14.529 7.355 29.225 1.00 74.69 162 ALA A N 1
ATOM 1240 C CA . ALA A 1 162 ? -15.103 6.555 28.150 1.00 74.69 162 ALA A CA 1
ATOM 1241 C C . ALA A 1 162 ? -15.469 5.127 28.557 1.00 74.69 162 ALA A C 1
ATOM 1243 O O . ALA A 1 162 ? -16.164 4.429 27.814 1.00 74.69 162 ALA A O 1
ATOM 1244 N N . VAL A 1 163 ? -14.967 4.681 29.709 1.00 71.44 163 VAL A N 1
ATOM 1245 C CA . VAL A 1 163 ? -15.081 3.295 30.149 1.00 71.44 163 VAL A CA 1
ATOM 1246 C C . VAL A 1 163 ? -15.879 3.232 31.441 1.00 71.44 163 VAL A C 1
ATOM 1248 O O . VAL A 1 163 ? -15.375 3.532 32.521 1.00 71.44 163 VAL A O 1
ATOM 1251 N N . ASP A 1 164 ? -17.125 2.792 31.309 1.00 75.56 164 ASP A N 1
ATOM 1252 C CA . ASP A 1 164 ? -17.827 2.123 32.395 1.00 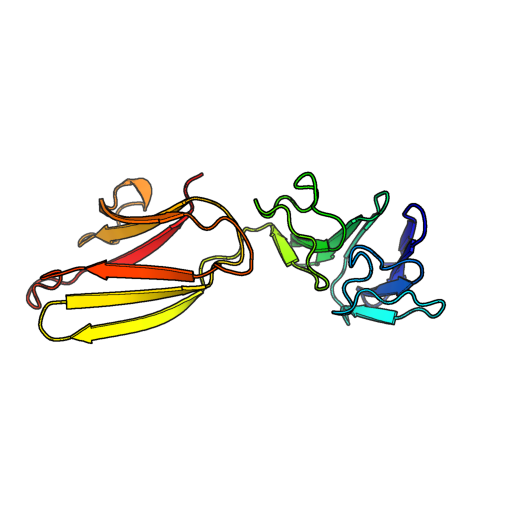75.56 164 ASP A CA 1
ATOM 1253 C C . ASP A 1 164 ? -17.393 0.653 32.384 1.00 75.56 164 ASP A C 1
ATOM 1255 O O . ASP A 1 164 ? -17.738 -0.098 31.470 1.00 75.56 164 ASP A O 1
ATOM 1259 N N . LEU A 1 165 ? -16.600 0.250 33.381 1.00 70.50 165 LEU A N 1
ATOM 1260 C CA . LEU A 1 165 ? -16.044 -1.105 33.479 1.00 70.50 165 LEU A CA 1
ATOM 1261 C C . LEU A 1 165 ? -17.118 -2.185 33.691 1.00 70.50 165 LEU A C 1
ATOM 1263 O O . LEU A 1 165 ? -16.809 -3.369 33.579 1.00 70.50 165 LEU A O 1
ATOM 1267 N N . SER A 1 166 ? -18.365 -1.799 33.981 1.00 75.94 166 SER A N 1
ATOM 1268 C CA . SER A 1 166 ? -19.482 -2.732 34.140 1.00 75.94 166 SER A CA 1
ATOM 1269 C C . SER A 1 166 ? -20.137 -3.149 32.815 1.00 75.94 166 SER A C 1
ATOM 1271 O O . SER A 1 166 ? -20.871 -4.137 32.786 1.00 75.94 166 SER A O 1
ATOM 1273 N N . ILE A 1 167 ? -19.854 -2.451 31.706 1.00 78.00 167 ILE A N 1
ATOM 1274 C CA . ILE A 1 167 ? -20.457 -2.712 30.392 1.00 78.00 167 ILE A CA 1
ATOM 1275 C C . ILE A 1 167 ? -19.359 -3.017 29.369 1.00 78.00 167 ILE A C 1
ATOM 1277 O O . ILE A 1 167 ? -18.543 -2.162 29.029 1.00 78.00 167 ILE A O 1
ATOM 1281 N N . GLY A 1 168 ? -19.374 -4.228 28.805 1.00 78.69 168 GLY A N 1
ATOM 1282 C CA . GLY A 1 168 ? -18.479 -4.592 27.707 1.00 78.69 168 GLY A CA 1
ATOM 1283 C C . GLY A 1 168 ? -18.733 -3.735 26.461 1.00 78.69 168 GLY A C 1
ATOM 1284 O O . GLY A 1 168 ? -19.844 -3.716 25.931 1.00 78.69 168 GLY A O 1
ATOM 1285 N N . ARG A 1 169 ? -17.699 -3.043 25.971 1.00 86.50 169 ARG A N 1
ATOM 1286 C CA . ARG A 1 169 ? -17.728 -2.253 24.729 1.00 86.50 169 ARG A CA 1
ATOM 1287 C C . ARG A 1 169 ? -16.629 -2.708 23.783 1.00 86.50 169 ARG A C 1
ATOM 1289 O O . ARG A 1 169 ? -15.539 -3.071 24.223 1.00 86.50 169 ARG A O 1
ATOM 1296 N N . LYS A 1 170 ? -16.901 -2.656 22.480 1.00 89.38 170 LYS A N 1
ATOM 1297 C CA . LYS A 1 170 ? -15.883 -2.824 21.437 1.00 89.38 170 LYS A CA 1
ATOM 1298 C C . LYS A 1 170 ? -15.659 -1.525 20.687 1.00 89.38 170 LYS A C 1
ATOM 1300 O O . LYS A 1 170 ? -16.528 -0.652 20.674 1.00 89.38 170 LYS A O 1
ATOM 1305 N N . PHE A 1 171 ? -14.488 -1.432 20.070 1.00 90.88 171 PHE A N 1
ATOM 1306 C CA . PHE A 1 171 ? -14.062 -0.296 19.272 1.00 90.88 171 PHE A CA 1
ATOM 1307 C C . PHE A 1 171 ? -13.559 -0.764 17.912 1.00 90.88 171 PHE A C 1
ATOM 1309 O O . PHE A 1 171 ? -13.007 -1.860 17.803 1.00 90.88 171 PHE A O 1
ATOM 1316 N N . TYR A 1 172 ? -13.758 0.060 16.892 1.00 91.38 172 TYR A N 1
ATOM 1317 C CA . TYR A 1 172 ? -13.302 -0.217 15.536 1.00 91.38 172 TYR A CA 1
ATOM 1318 C C . TYR A 1 172 ? -12.893 1.086 14.848 1.00 91.38 172 TYR A C 1
ATOM 1320 O O . TYR A 1 172 ? -13.603 2.081 14.978 1.00 91.38 172 TYR A O 1
ATOM 1328 N N . ILE A 1 173 ? -11.760 1.090 14.141 1.00 92.12 173 ILE A N 1
ATOM 1329 C CA . ILE A 1 173 ? -11.316 2.242 13.346 1.00 92.12 173 ILE A CA 1
ATOM 1330 C C . ILE A 1 173 ? -11.700 1.976 11.894 1.00 92.12 173 ILE A C 1
ATOM 1332 O O . ILE A 1 173 ? -11.254 0.989 11.314 1.00 92.12 173 ILE A O 1
ATOM 1336 N N . LEU A 1 174 ? -12.529 2.845 11.320 1.00 89.56 174 LEU A N 1
ATOM 1337 C CA . LEU A 1 174 ? -13.045 2.708 9.958 1.00 89.56 174 LEU A CA 1
ATOM 1338 C C . LEU A 1 174 ? -12.797 3.987 9.158 1.00 89.56 174 LEU A C 1
ATOM 1340 O O . LEU A 1 174 ? -13.039 5.082 9.657 1.00 89.56 174 LEU A O 1
ATOM 1344 N N . GLN A 1 175 ? -12.373 3.853 7.905 1.00 85.25 175 GLN A N 1
ATOM 1345 C CA . GLN A 1 175 ? -12.288 4.965 6.955 1.00 85.25 175 GLN A CA 1
ATOM 1346 C C . GLN A 1 175 ? -13.690 5.344 6.432 1.00 85.25 175 GLN A C 1
ATOM 1348 O O . GLN A 1 175 ? -14.475 4.449 6.111 1.00 85.25 175 GLN A O 1
ATOM 1353 N N . SER A 1 176 ? -14.021 6.637 6.297 1.00 79.62 176 SER A N 1
ATOM 1354 C CA . SER A 1 176 ? -15.198 7.048 5.505 1.00 79.62 176 SER A CA 1
ATOM 1355 C C . SER A 1 176 ? -15.017 6.619 4.059 1.00 79.62 176 SER A C 1
ATOM 1357 O O . SER A 1 176 ? -13.967 6.888 3.461 1.00 79.62 176 SER A O 1
ATOM 1359 N N . GLN A 1 177 ? -16.082 6.045 3.500 1.00 65.62 177 GLN A N 1
ATOM 1360 C CA . GLN A 1 177 ? -16.224 5.864 2.058 1.00 65.62 177 GLN A CA 1
ATOM 1361 C C . GLN A 1 177 ? -16.139 7.212 1.343 1.00 65.62 177 GLN A C 1
ATOM 1363 O O . GLN A 1 177 ? -16.836 8.150 1.788 1.00 65.62 177 GLN A O 1
#

Foldseek 3Di:
DWDKEDAQFKIWIADPQAWIWIAGAQCFLQRQPQDRDHHPDIDTQGPHQWDDWYYYNFKIWTAGVVGWIKIAGAQCPDPRVLQEHHGGNHIDTNPPADFWAWPDWDDDPQKIKTKTFHSGFAKKFKFKDLDPVDDRVPTHTDDMDGDHHNVRRMDIDMGGSNDPPVGDMDIGIDGDD

Sequence (177 aa):
MVAIAAGYRHSIFIKSNGSLWVMGDNERGQLGDGTFNNTNKPEQIISNSVVAIAAGDSLSLFCKSNGSLWAMGRNSFGELGDRFNDSPSLPEQIFPLPQPLLTNSILFKTNLQFNATCGFGGTFYLLTSTNIAQPLNQWTPVWTNSITDHNNNIFNATLTNAVDLSIGRKFYILQSQ

pLDDT: mean 93.19, std 6.02, range [65.62, 98.75]

Radius of gyration: 20.06 Å; Cα contacts (8 Å, |Δi|>4): 457; chains: 1; bounding box: 46×32×55 Å

Solvent-accessible surface area (backbone atoms only — not comparable to full-atom values): 9499 Å² total; per-residue (Å²): 85,72,53,77,36,60,32,73,57,29,38,39,36,36,41,66,75,12,23,34,34,27,34,30,51,9,87,37,6,34,54,27,78,67,47,56,66,63,36,97,54,84,42,77,68,36,86,46,52,44,74,48,72,44,44,40,68,50,31,30,37,37,30,35,75,87,69,34,32,30,28,22,7,43,9,81,86,33,73,53,64,40,58,32,46,69,48,48,23,42,69,40,64,51,27,71,73,65,70,63,42,78,76,46,75,48,79,56,93,40,27,40,35,42,32,24,44,38,87,49,34,47,44,35,32,37,29,36,39,73,59,82,86,56,60,75,93,75,40,47,74,78,46,77,45,76,26,69,41,84,90,56,26,64,45,72,46,78,40,74,72,66,58,59,91,90,56,76,70,49,74,48,76,44,69,65,129